Protein AF-A0A8S1HYL7-F1 (afdb_monomer)

Solvent-accessible surface area (backbone atoms only — not comparable to full-atom values): 12128 Å² total; per-residue (Å²): 108,69,68,59,49,50,44,45,68,57,39,37,38,70,37,44,39,36,58,56,59,24,35,37,41,43,47,75,44,59,87,80,43,58,39,70,58,46,50,37,50,43,47,26,51,51,30,43,51,52,42,49,52,42,48,48,42,46,52,54,31,53,70,70,48,56,92,86,40,93,83,53,72,52,75,66,57,51,52,51,53,50,50,51,41,45,54,50,24,48,54,64,31,42,56,56,71,76,41,48,49,88,81,56,58,33,44,55,52,43,34,72,77,33,77,68,57,58,67,66,59,71,72,34,84,41,35,50,29,34,29,75,88,49,41,63,57,48,50,52,48,53,50,53,56,50,52,50,51,50,50,53,39,49,51,32,51,54,49,36,59,63,52,45,61,62,57,47,68,76,79,54,56,73,71,56,36,53,51,54,50,53,52,50,50,52,50,52,50,64,64,41,47,56,56,64,49,68,43,52,51,57,52,52,48,48,52,49,21,59,74,64,49,35,34,40,42,73,92,54,72,85,43,85,85

Organism: NCBI:txid2777116

Nearest PDB structures (foldseek):
  4bv0-assembly2_B  TM=6.478E-01  e=4.672E-01  Rattus norvegicus
  6lfl-assembly1_A  TM=4.034E-01  e=1.350E+00  Homo sapiens

Foldseek 3Di:
DVVLVCCLVAAWPWWAKPPQGKTQTDHPCVVPDQLLVSVLVNQLSVLLVLLVLLLVLVVLLLVLDDPPDPSNDDPVRSVVSSVVSSVLSSVLSVLSSVFWDPPLPSVVVVCVVQVPDDVVLSVDSSMTTGHPVCSVVSLVSLVVSLVVSLVSLVCSLVSSVVSLVVVLVPDDDPVVSVVVVVVSVVVSCVSVCCSVPVRPVVNVVSVVCVVQVWIDGVPDDTDHD

Radius of gyration: 21.16 Å; Cα contacts (8 Å, |Δi|>4): 235; chains: 1; bounding box: 50×35×66 Å

Structure (mmCIF, N/CA/C/O backbone):
data_AF-A0A8S1HYL7-F1
#
_entry.id   AF-A0A8S1HYL7-F1
#
loop_
_atom_site.group_PDB
_atom_site.id
_atom_site.type_symbol
_atom_site.label_atom_id
_atom_site.label_alt_id
_atom_site.label_comp_id
_atom_site.label_asym_id
_atom_site.label_entity_id
_atom_site.label_seq_id
_atom_site.pdbx_PDB_ins_code
_atom_site.Cartn_x
_atom_site.Cartn_y
_atom_site.Cartn_z
_atom_site.occupancy
_atom_site.B_iso_or_equiv
_atom_site.auth_seq_id
_atom_site.auth_comp_id
_atom_site.auth_asym_id
_atom_site.auth_atom_id
_atom_site.pdbx_PDB_model_num
ATOM 1 N N . MET A 1 1 ? -0.535 -11.639 7.274 1.00 63.88 1 MET A N 1
ATOM 2 C CA . MET A 1 1 ? 0.575 -10.661 7.245 1.00 63.88 1 MET A CA 1
ATOM 3 C C . MET A 1 1 ? 1.923 -11.346 7.020 1.00 63.88 1 MET A C 1
ATOM 5 O O . MET A 1 1 ? 2.515 -11.072 5.991 1.00 63.88 1 MET A O 1
ATOM 9 N N . LEU A 1 2 ? 2.353 -12.294 7.868 1.00 69.19 2 LEU A N 1
ATOM 10 C CA . LEU A 1 2 ? 3.625 -13.027 7.694 1.00 69.19 2 LEU A CA 1
ATOM 11 C C . LEU A 1 2 ? 3.762 -13.722 6.323 1.00 69.19 2 LEU A C 1
ATOM 13 O O . LEU A 1 2 ? 4.767 -13.555 5.648 1.00 69.19 2 LEU A O 1
ATOM 17 N N . ILE A 1 3 ? 2.726 -14.440 5.873 1.00 72.94 3 ILE A N 1
ATOM 18 C CA . ILE A 1 3 ? 2.732 -15.120 4.563 1.00 72.94 3 ILE A CA 1
ATOM 19 C C . ILE A 1 3 ? 2.949 -14.118 3.421 1.00 72.94 3 ILE A C 1
ATOM 21 O O . ILE A 1 3 ? 3.766 -14.363 2.545 1.00 72.94 3 ILE A O 1
ATOM 25 N N . LEU A 1 4 ? 2.278 -12.961 3.461 1.00 69.50 4 LEU A N 1
ATOM 26 C CA . LEU A 1 4 ? 2.444 -11.914 2.446 1.00 69.50 4 LEU A CA 1
ATOM 27 C C . LEU A 1 4 ? 3.876 -11.367 2.436 1.00 69.50 4 LEU A C 1
ATOM 29 O O . LEU A 1 4 ? 4.422 -11.150 1.366 1.00 69.50 4 LEU A O 1
ATOM 33 N N . GLN A 1 5 ? 4.497 -11.199 3.607 1.00 67.81 5 GLN A N 1
ATOM 34 C CA . GLN A 1 5 ? 5.889 -10.751 3.718 1.00 67.81 5 GLN A CA 1
ATOM 35 C C . GLN A 1 5 ? 6.882 -11.798 3.205 1.00 67.81 5 GLN A C 1
ATOM 37 O O . GLN A 1 5 ? 7.854 -11.435 2.556 1.00 67.81 5 GLN A O 1
ATOM 42 N N . ILE A 1 6 ? 6.630 -13.088 3.443 1.00 71.56 6 ILE A N 1
ATOM 43 C CA . ILE A 1 6 ? 7.458 -14.178 2.905 1.00 71.56 6 ILE A CA 1
ATOM 44 C C . ILE A 1 6 ? 7.348 -14.226 1.376 1.00 71.56 6 ILE A C 1
ATOM 46 O O . ILE A 1 6 ? 8.360 -14.363 0.693 1.00 71.56 6 ILE A O 1
ATOM 50 N N . VAL A 1 7 ? 6.141 -14.055 0.828 1.00 73.12 7 VAL A N 1
ATOM 51 C CA . VAL A 1 7 ? 5.940 -13.992 -0.626 1.00 73.12 7 VAL A CA 1
ATOM 52 C C . VAL A 1 7 ? 6.642 -12.765 -1.218 1.00 73.12 7 VAL A C 1
ATOM 54 O O . VAL A 1 7 ? 7.367 -12.895 -2.200 1.00 73.12 7 VAL A O 1
ATOM 57 N N . LEU A 1 8 ? 6.500 -11.594 -0.593 1.00 68.06 8 LEU A N 1
ATOM 58 C CA . LEU A 1 8 ? 7.125 -10.355 -1.061 1.00 68.06 8 LEU A CA 1
ATOM 59 C C . LEU A 1 8 ? 8.654 -10.327 -0.876 1.00 68.06 8 LEU A C 1
ATOM 61 O O . LEU A 1 8 ? 9.346 -9.632 -1.598 1.00 68.06 8 LEU A O 1
ATOM 65 N N . GLY A 1 9 ? 9.193 -11.025 0.121 1.00 67.25 9 GLY A N 1
ATOM 66 C CA . GLY A 1 9 ? 10.632 -11.028 0.401 1.00 67.25 9 GLY A CA 1
ATOM 67 C C . GLY A 1 9 ? 11.395 -12.136 -0.322 1.00 67.25 9 GLY A C 1
ATOM 68 O O . GLY A 1 9 ? 12.572 -11.967 -0.613 1.00 67.25 9 GLY A O 1
ATOM 69 N N . GLY A 1 10 ? 10.743 -13.273 -0.592 1.00 68.62 10 GLY A N 1
ATOM 70 C CA . GLY A 1 10 ? 11.397 -14.458 -1.156 1.00 68.62 10 GLY A CA 1
ATOM 71 C C . GLY A 1 10 ? 10.996 -14.804 -2.590 1.00 68.62 10 GLY A C 1
ATOM 72 O O . GLY A 1 10 ? 11.816 -15.331 -3.340 1.00 68.62 10 GLY A O 1
ATOM 73 N N . LEU A 1 11 ? 9.747 -14.542 -2.993 1.00 71.50 11 LEU A N 1
ATOM 74 C CA . LEU A 1 11 ? 9.249 -14.946 -4.316 1.00 71.50 11 LEU A CA 1
ATOM 75 C C . LEU A 1 11 ? 9.333 -13.819 -5.350 1.00 71.50 11 LEU A C 1
ATOM 77 O O . LEU A 1 11 ? 9.558 -14.117 -6.523 1.00 71.50 11 LEU A O 1
ATOM 81 N N . ILE A 1 12 ? 9.148 -12.566 -4.922 1.00 71.62 12 ILE A N 1
ATOM 82 C CA . ILE A 1 12 ? 9.066 -11.384 -5.791 1.00 71.62 12 ILE A CA 1
ATOM 83 C C . ILE A 1 12 ? 9.828 -10.237 -5.136 1.00 71.62 12 ILE A C 1
ATOM 85 O O . ILE A 1 12 ? 9.280 -9.539 -4.295 1.00 71.62 12 ILE A O 1
ATOM 89 N N . GLN A 1 13 ? 11.075 -10.025 -5.533 1.00 74.75 13 GLN A N 1
ATOM 90 C CA . GLN A 1 13 ? 11.934 -8.951 -5.052 1.00 74.75 13 GLN A CA 1
ATOM 91 C C . GLN A 1 13 ? 12.127 -7.909 -6.168 1.00 74.75 13 GLN A C 1
ATOM 93 O O . GLN A 1 13 ? 13.091 -7.993 -6.933 1.00 74.75 13 GLN A O 1
ATOM 98 N N . PRO A 1 14 ? 11.212 -6.930 -6.304 1.00 73.50 14 PRO A N 1
ATOM 99 C CA . PRO A 1 14 ? 11.377 -5.861 -7.273 1.00 73.50 14 PRO A CA 1
ATOM 100 C C . PRO A 1 14 ? 12.453 -4.886 -6.784 1.00 73.50 14 PRO A C 1
ATOM 102 O O . PRO A 1 14 ? 12.368 -4.343 -5.682 1.00 73.50 14 PRO A O 1
ATOM 105 N N . VAL A 1 15 ? 13.455 -4.647 -7.620 1.00 75.12 15 VAL A N 1
ATOM 106 C CA . VAL A 1 15 ? 14.419 -3.560 -7.469 1.00 75.12 15 VAL A CA 1
ATOM 107 C C . VAL A 1 15 ? 13.907 -2.400 -8.307 1.00 75.12 15 VAL A C 1
ATOM 109 O O . VAL A 1 15 ? 13.887 -2.469 -9.532 1.00 75.12 15 VAL A O 1
ATOM 112 N N . LEU A 1 16 ? 13.433 -1.357 -7.631 1.00 75.25 16 LEU A N 1
ATOM 113 C CA . LEU A 1 16 ? 12.925 -0.155 -8.282 1.00 75.25 16 LEU A CA 1
ATOM 114 C C . LEU A 1 16 ? 14.087 0.703 -8.776 1.00 75.25 16 LEU A C 1
ATOM 116 O O . LEU A 1 16 ? 15.023 0.976 -8.016 1.00 75.25 16 LEU A O 1
ATOM 120 N N . TYR A 1 17 ? 13.966 1.178 -10.010 1.00 73.50 17 TYR A N 1
ATOM 121 C CA . TYR A 1 17 ? 14.695 2.341 -10.484 1.00 73.50 17 TYR A CA 1
ATOM 122 C C . TYR A 1 17 ? 13.864 3.569 -10.115 1.00 73.50 17 TYR A C 1
ATOM 124 O O . TYR A 1 17 ? 12.651 3.604 -10.292 1.00 73.50 17 TYR A O 1
ATOM 132 N N . ILE A 1 18 ? 14.487 4.559 -9.491 1.00 70.00 18 ILE A N 1
ATOM 133 C CA . ILE A 1 18 ? 13.841 5.830 -9.156 1.00 70.00 18 ILE A CA 1
ATOM 134 C C . ILE A 1 18 ? 14.740 6.922 -9.727 1.00 70.00 18 ILE A C 1
ATOM 136 O O . ILE A 1 18 ? 15.939 6.826 -9.486 1.00 70.00 18 ILE A O 1
ATOM 140 N N . PRO A 1 19 ? 14.226 7.942 -10.446 1.00 62.75 19 PRO A N 1
ATOM 141 C CA . PRO A 1 19 ? 12.817 8.198 -10.764 1.00 62.75 19 PRO A CA 1
ATOM 142 C C . PRO A 1 19 ? 12.331 7.531 -12.062 1.00 62.75 19 PRO A C 1
ATOM 144 O O . PRO A 1 19 ? 11.127 7.545 -12.308 1.00 62.75 19 PRO A O 1
ATOM 147 N N . ALA A 1 20 ? 13.234 6.953 -12.868 1.00 58.12 20 ALA A N 1
ATOM 148 C CA . ALA A 1 20 ? 12.873 6.169 -14.049 1.00 58.12 20 ALA A CA 1
ATOM 149 C C . ALA A 1 20 ? 11.940 5.048 -13.601 1.00 58.12 20 ALA A C 1
ATOM 151 O O . ALA A 1 20 ? 12.403 4.160 -12.902 1.00 58.12 20 ALA A O 1
ATOM 152 N N . SER A 1 21 ? 10.649 5.095 -13.938 1.00 67.12 21 SER A N 1
ATOM 153 C CA . SER A 1 21 ? 9.653 4.131 -13.447 1.00 67.12 21 SER A CA 1
ATOM 154 C C . SER A 1 21 ? 9.777 2.763 -14.097 1.00 67.12 21 SER A C 1
ATOM 156 O O . SER A 1 21 ? 8.866 2.258 -14.741 1.00 67.12 21 SER A O 1
ATOM 158 N N . GLY A 1 22 ? 10.940 2.164 -13.925 1.00 74.31 22 GLY A N 1
ATOM 159 C CA . GLY A 1 22 ? 11.214 0.789 -14.230 1.00 74.31 22 GLY A CA 1
ATOM 160 C C . GL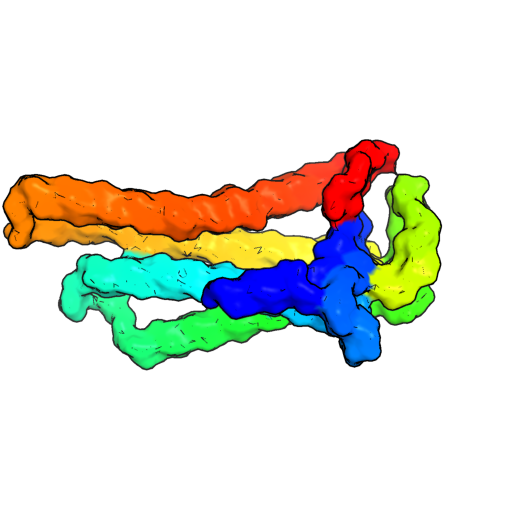Y A 1 22 ? 11.538 0.011 -12.975 1.00 74.31 22 GLY A C 1
ATOM 161 O O . GLY A 1 22 ? 11.839 0.559 -11.910 1.00 74.31 22 GLY A O 1
ATOM 162 N N . ALA A 1 23 ? 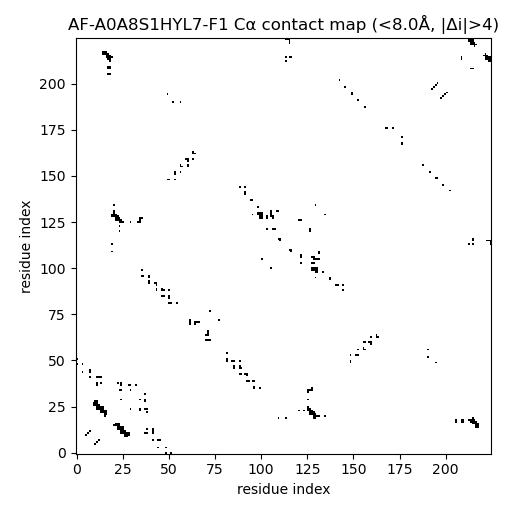11.495 -1.301 -13.110 1.00 77.94 23 ALA A N 1
ATOM 163 C CA . ALA A 1 23 ? 11.989 -2.185 -12.078 1.00 77.94 23 ALA A CA 1
ATOM 164 C C . ALA A 1 23 ? 12.604 -3.427 -12.698 1.00 77.94 23 ALA A C 1
ATOM 166 O O . ALA A 1 23 ? 12.070 -3.978 -13.661 1.00 77.94 23 ALA A O 1
ATOM 167 N N . THR A 1 24 ? 13.684 -3.897 -12.087 1.00 80.44 24 THR A N 1
ATOM 168 C CA . THR A 1 24 ? 14.171 -5.256 -12.305 1.00 80.44 24 THR A CA 1
ATOM 169 C C . THR A 1 24 ? 13.499 -6.147 -11.291 1.00 80.44 24 THR A C 1
ATOM 171 O O . THR A 1 24 ? 13.568 -5.889 -10.088 1.00 80.44 24 THR A O 1
ATOM 174 N N . VAL A 1 25 ? 12.835 -7.201 -11.747 1.00 79.50 25 VAL A N 1
ATOM 175 C CA . VAL A 1 25 ? 12.212 -8.139 -10.817 1.00 79.50 25 VAL A CA 1
ATOM 176 C C . VAL A 1 25 ? 13.104 -9.347 -10.616 1.00 79.50 25 VAL A C 1
ATOM 178 O O . VAL A 1 25 ? 13.297 -10.149 -11.523 1.00 79.50 25 VAL A O 1
ATOM 181 N N . ASN A 1 26 ? 13.599 -9.493 -9.390 1.00 75.69 26 ASN A N 1
ATOM 182 C CA . ASN A 1 26 ? 14.380 -10.638 -8.952 1.00 75.69 26 ASN A CA 1
ATOM 183 C C . ASN A 1 26 ? 13.497 -11.600 -8.149 1.00 75.69 26 ASN A C 1
ATOM 185 O O . ASN A 1 26 ? 12.519 -11.194 -7.529 1.00 75.69 26 ASN A O 1
ATOM 189 N N . GLY A 1 27 ? 13.825 -12.891 -8.140 1.00 75.12 27 GLY A N 1
ATOM 190 C CA . GLY A 1 27 ? 13.118 -13.881 -7.323 1.00 75.12 27 GLY A CA 1
ATOM 191 C C . GLY A 1 27 ? 12.899 -15.214 -8.027 1.00 75.12 27 GLY A C 1
ATOM 192 O O . GLY A 1 27 ? 13.227 -15.397 -9.199 1.00 75.12 27 GLY A O 1
ATOM 193 N N . LEU A 1 28 ? 12.321 -16.173 -7.301 1.00 77.31 28 LEU A N 1
ATOM 194 C CA . LEU A 1 28 ? 12.083 -17.526 -7.822 1.00 77.31 28 LEU A CA 1
ATOM 195 C C . LEU A 1 28 ? 11.044 -17.558 -8.957 1.00 77.31 28 LEU A C 1
ATOM 197 O O . LEU A 1 28 ? 11.057 -18.483 -9.770 1.00 77.31 28 LEU A O 1
ATOM 201 N N . LEU A 1 29 ? 10.166 -16.551 -9.042 1.00 78.44 29 LEU A N 1
ATOM 202 C CA . LEU A 1 29 ? 9.108 -16.478 -10.055 1.00 78.44 29 LEU A CA 1
ATOM 203 C C . LEU A 1 29 ? 9.566 -15.923 -11.412 1.00 78.44 29 LEU A C 1
ATOM 205 O O . LEU A 1 29 ? 8.790 -15.981 -12.368 1.00 78.44 29 LEU A O 1
ATOM 209 N N . ILE A 1 30 ? 10.829 -15.499 -11.539 1.00 77.38 30 ILE A N 1
ATOM 210 C CA . ILE A 1 30 ? 11.410 -14.965 -12.784 1.00 77.38 30 ILE A CA 1
ATOM 211 C C . ILE A 1 30 ? 11.320 -15.920 -13.975 1.00 77.38 30 ILE A C 1
ATOM 213 O O . ILE A 1 30 ? 11.208 -15.491 -15.117 1.00 77.38 30 ILE A O 1
ATOM 217 N N . LYS A 1 31 ? 11.306 -17.229 -13.707 1.00 77.38 31 LYS A N 1
ATOM 218 C CA . LYS A 1 31 ? 11.216 -18.268 -14.741 1.00 77.38 31 LYS A CA 1
ATOM 219 C C . LYS A 1 31 ? 9.786 -18.552 -15.209 1.00 77.38 31 LYS A C 1
ATOM 221 O O . LYS A 1 31 ? 9.612 -19.275 -16.182 1.00 77.38 31 LYS A O 1
ATOM 226 N N . ILE A 1 32 ? 8.775 -18.051 -14.495 1.00 82.44 32 ILE A N 1
ATOM 227 C CA . ILE A 1 32 ? 7.367 -18.445 -14.673 1.00 82.44 32 ILE A CA 1
ATOM 228 C C . ILE A 1 32 ? 6.506 -17.257 -15.113 1.00 82.44 32 ILE A C 1
ATOM 230 O O . ILE A 1 32 ? 5.584 -17.419 -15.909 1.00 82.44 32 ILE A O 1
ATOM 234 N N . LEU A 1 33 ? 6.789 -16.061 -14.596 1.00 82.31 33 LEU A N 1
ATOM 235 C CA . LEU A 1 33 ? 6.006 -14.855 -14.849 1.00 82.31 33 LEU A CA 1
ATOM 236 C C . LEU A 1 33 ? 6.868 -13.781 -15.507 1.00 82.31 33 LEU A C 1
ATOM 238 O O . LEU A 1 33 ? 8.023 -13.594 -15.131 1.00 82.31 33 LEU A O 1
ATOM 242 N N . SER A 1 34 ? 6.279 -13.015 -16.430 1.00 82.81 34 SER A N 1
ATOM 243 C CA . SER A 1 34 ? 6.944 -11.827 -16.971 1.00 82.81 34 SER A CA 1
ATOM 244 C C . SER A 1 34 ? 7.236 -10.814 -15.852 1.00 82.81 34 SER A C 1
ATOM 246 O O . SER A 1 34 ? 6.462 -10.738 -14.888 1.00 82.81 34 SER A O 1
ATOM 248 N N . PRO A 1 35 ? 8.307 -10.009 -15.965 1.00 79.12 35 PRO A N 1
ATOM 249 C CA . PRO A 1 35 ? 8.650 -9.000 -14.961 1.00 79.12 35 PRO A CA 1
ATOM 250 C C . PRO A 1 35 ? 7.500 -8.039 -14.663 1.00 79.12 35 PRO A C 1
ATOM 252 O O . PRO A 1 35 ? 7.185 -7.791 -13.502 1.00 79.12 35 PRO A O 1
ATOM 255 N N . SER A 1 36 ? 6.777 -7.613 -15.703 1.00 77.44 36 SER A N 1
ATOM 256 C CA . SER A 1 36 ? 5.571 -6.791 -15.585 1.00 77.44 36 SER A CA 1
ATOM 257 C C . SER A 1 36 ? 4.523 -7.413 -14.657 1.00 77.44 36 SER A C 1
ATOM 259 O O . SER A 1 36 ? 4.030 -6.755 -13.741 1.00 77.44 36 SER A O 1
ATOM 261 N N . LYS A 1 37 ? 4.213 -8.702 -14.831 1.00 82.31 37 LYS A N 1
ATOM 262 C CA . LYS A 1 37 ? 3.218 -9.416 -14.017 1.00 82.31 37 LYS A CA 1
ATOM 263 C C . LYS A 1 37 ? 3.690 -9.617 -12.584 1.00 82.31 37 LYS A C 1
ATOM 265 O O . LYS A 1 37 ? 2.886 -9.532 -11.657 1.00 82.31 37 LYS A O 1
ATOM 270 N N . GLN A 1 38 ? 4.978 -9.882 -12.386 1.00 81.06 38 GLN A N 1
ATOM 271 C CA . GLN A 1 38 ? 5.531 -10.004 -11.040 1.00 81.06 38 GLN A CA 1
ATOM 272 C C . GLN A 1 38 ? 5.519 -8.667 -10.307 1.00 81.06 38 GLN A C 1
ATOM 274 O O . GLN A 1 38 ? 5.174 -8.624 -9.131 1.00 81.06 38 GLN A O 1
ATOM 279 N N . TYR A 1 39 ? 5.819 -7.574 -11.001 1.00 78.69 39 TYR A N 1
ATOM 280 C CA . TYR A 1 39 ? 5.724 -6.240 -10.435 1.00 78.69 39 TYR A CA 1
ATOM 281 C C . TYR A 1 39 ? 4.289 -5.884 -10.037 1.00 78.69 39 TYR A C 1
ATOM 283 O O . TYR A 1 39 ? 4.060 -5.427 -8.917 1.00 78.69 39 TYR A O 1
ATOM 291 N N . TYR A 1 40 ? 3.307 -6.183 -10.896 1.00 81.31 40 TYR A N 1
ATOM 292 C CA . TYR A 1 40 ? 1.888 -6.057 -10.548 1.00 81.31 40 TYR A CA 1
ATOM 293 C C . TYR A 1 40 ? 1.534 -6.856 -9.297 1.00 81.31 40 TYR A C 1
ATOM 295 O O . TYR A 1 40 ? 0.922 -6.323 -8.373 1.00 81.31 40 TYR A O 1
ATOM 303 N N . LEU A 1 41 ? 1.956 -8.121 -9.242 1.00 82.31 41 LEU A N 1
ATOM 304 C CA . LEU A 1 41 ? 1.714 -8.983 -8.093 1.00 82.31 41 LEU A CA 1
ATOM 305 C C . LEU A 1 41 ? 2.384 -8.428 -6.825 1.00 82.31 41 LEU A C 1
ATOM 307 O O . LEU A 1 41 ? 1.766 -8.438 -5.765 1.00 82.31 41 LEU A O 1
ATOM 311 N N . GLY A 1 42 ? 3.594 -7.876 -6.927 1.00 79.50 42 GLY A N 1
ATOM 312 C CA . GLY A 1 42 ? 4.281 -7.195 -5.829 1.00 79.50 42 GLY A CA 1
ATOM 313 C C . GLY A 1 42 ? 3.488 -6.000 -5.294 1.00 79.50 42 GLY A C 1
ATOM 314 O O . GLY A 1 42 ? 3.211 -5.933 -4.096 1.00 79.50 42 GLY A O 1
ATOM 315 N N . PHE A 1 43 ? 3.046 -5.092 -6.167 1.00 78.12 43 PHE A N 1
ATOM 316 C CA . PHE A 1 43 ? 2.233 -3.937 -5.764 1.00 78.12 43 PHE A CA 1
ATOM 317 C C . PHE A 1 43 ? 0.867 -4.338 -5.204 1.00 78.12 43 PHE A C 1
ATOM 319 O O . PHE A 1 43 ? 0.431 -3.775 -4.197 1.00 78.12 43 PHE A O 1
ATOM 326 N N . PHE A 1 44 ? 0.226 -5.354 -5.783 1.00 83.00 44 PHE A N 1
ATOM 327 C CA . PHE A 1 44 ? -1.007 -5.923 -5.249 1.00 83.00 44 PHE A CA 1
ATOM 328 C C . PHE A 1 44 ? -0.804 -6.453 -3.825 1.00 83.00 44 PHE A C 1
ATOM 330 O O . PHE A 1 44 ? -1.575 -6.125 -2.924 1.00 83.00 44 PHE A O 1
ATOM 337 N N . LEU A 1 45 ? 0.265 -7.220 -3.590 1.00 83.25 45 LEU A N 1
ATOM 338 C CA . LEU A 1 45 ? 0.594 -7.761 -2.272 1.00 83.25 45 LEU A CA 1
ATOM 339 C C . LEU A 1 45 ? 0.906 -6.652 -1.257 1.00 83.25 45 LEU A C 1
ATOM 341 O O . LEU A 1 45 ? 0.434 -6.734 -0.120 1.00 83.25 45 LEU A O 1
ATOM 345 N N . ILE A 1 46 ? 1.633 -5.601 -1.654 1.00 78.88 46 ILE A N 1
ATOM 346 C CA . ILE A 1 46 ? 1.847 -4.401 -0.824 1.00 78.88 46 ILE A CA 1
ATOM 347 C C . ILE A 1 46 ? 0.497 -3.775 -0.461 1.00 78.88 46 ILE A C 1
ATOM 349 O O . ILE A 1 46 ? 0.225 -3.528 0.715 1.00 78.88 46 ILE A O 1
ATOM 353 N N . GLY A 1 47 ? -0.385 -3.590 -1.444 1.00 79.81 47 GLY A N 1
ATOM 354 C CA . GLY A 1 47 ? -1.736 -3.084 -1.230 1.00 79.81 47 GLY A CA 1
ATOM 355 C C . GLY A 1 47 ? -2.549 -3.955 -0.264 1.00 79.81 47 GLY A C 1
ATOM 356 O O . GLY A 1 47 ? -3.188 -3.432 0.649 1.00 79.81 47 GLY A O 1
ATOM 357 N N . CYS A 1 48 ? -2.464 -5.284 -0.374 1.00 84.00 48 CYS A N 1
ATOM 358 C CA . CYS A 1 48 ? -3.085 -6.214 0.572 1.00 84.00 48 CYS A CA 1
ATOM 359 C C . CYS A 1 48 ? -2.518 -6.084 1.991 1.00 84.00 48 CYS A C 1
ATOM 361 O O . CYS A 1 48 ? -3.279 -6.177 2.958 1.00 84.00 48 CYS A O 1
ATOM 363 N N . VAL A 1 49 ? -1.205 -5.874 2.142 1.00 82.81 49 VAL A N 1
ATOM 364 C CA . VAL A 1 49 ? -0.578 -5.629 3.450 1.00 82.81 49 VAL A CA 1
ATOM 365 C C . VAL A 1 49 ? -1.121 -4.338 4.054 1.00 82.81 49 VAL A C 1
ATOM 367 O O . VAL A 1 49 ? -1.562 -4.354 5.202 1.00 82.81 49 VAL A O 1
ATOM 370 N N . VAL A 1 50 ? -1.172 -3.249 3.286 1.00 80.19 50 VAL A N 1
ATOM 371 C CA . VAL A 1 50 ? -1.709 -1.962 3.753 1.00 80.19 50 VAL A CA 1
ATOM 372 C C . VAL A 1 50 ? -3.186 -2.090 4.137 1.00 80.19 50 VAL A C 1
ATOM 374 O O . VAL A 1 50 ? -3.559 -1.733 5.256 1.00 80.19 50 VAL A O 1
ATOM 377 N N . ALA A 1 51 ? -4.017 -2.681 3.274 1.00 85.38 51 ALA A N 1
ATOM 378 C CA . ALA A 1 51 ? -5.436 -2.917 3.545 1.00 85.38 51 ALA A CA 1
ATOM 379 C C . ALA A 1 51 ? -5.656 -3.775 4.803 1.00 85.38 51 ALA A C 1
ATOM 381 O O . ALA A 1 51 ? -6.554 -3.496 5.601 1.00 85.38 51 ALA A O 1
ATOM 382 N N . SER A 1 52 ? -4.814 -4.793 5.012 1.00 86.00 52 SER A N 1
ATOM 383 C CA . SER A 1 52 ? -4.848 -5.639 6.212 1.00 86.00 52 SER A CA 1
ATOM 384 C C . SER A 1 52 ? -4.476 -4.862 7.474 1.00 86.00 52 SER A C 1
ATOM 386 O O . SER A 1 52 ? -5.117 -5.042 8.508 1.00 86.00 52 SER A O 1
ATOM 388 N N . THR A 1 53 ? -3.484 -3.974 7.398 1.00 83.56 53 THR A N 1
ATOM 389 C CA . THR A 1 53 ? -3.087 -3.114 8.521 1.00 83.56 53 THR A CA 1
ATOM 390 C C . THR A 1 53 ? -4.207 -2.139 8.888 1.00 83.56 53 THR A C 1
ATOM 392 O O . THR A 1 53 ? -4.565 -2.028 10.057 1.00 83.56 53 THR A O 1
ATOM 395 N N . VAL A 1 54 ? -4.850 -1.497 7.906 1.00 86.31 54 VAL A N 1
ATOM 396 C CA . VAL A 1 54 ? -6.017 -0.629 8.160 1.00 86.31 54 VAL A CA 1
ATOM 397 C C . VAL A 1 54 ? -7.185 -1.426 8.756 1.00 86.31 54 VAL A C 1
ATOM 399 O O . VAL A 1 54 ? -7.860 -0.955 9.670 1.00 86.31 54 VAL A O 1
ATOM 402 N N . ALA A 1 55 ? -7.414 -2.659 8.296 1.00 88.38 55 ALA A N 1
ATOM 403 C CA . ALA A 1 55 ? -8.424 -3.542 8.879 1.00 88.38 55 ALA A CA 1
ATOM 404 C C . ALA A 1 55 ? -8.107 -3.939 10.333 1.00 88.38 55 ALA A C 1
ATOM 406 O O . ALA A 1 55 ? -9.027 -4.132 11.129 1.00 88.38 55 ALA A O 1
ATOM 407 N N . LEU A 1 56 ? -6.826 -4.029 10.703 1.00 87.00 56 LEU A N 1
ATOM 408 C CA . LEU A 1 56 ? -6.411 -4.259 12.085 1.00 87.00 56 LEU A CA 1
ATOM 409 C C . LEU A 1 56 ? -6.773 -3.057 12.969 1.00 87.00 56 LEU A C 1
ATOM 411 O O . LEU A 1 56 ? -7.442 -3.244 13.987 1.00 87.00 56 LEU A O 1
ATOM 415 N N . PHE A 1 57 ? -6.452 -1.835 12.531 1.00 86.31 57 PHE A N 1
ATOM 416 C CA . PHE A 1 57 ? -6.869 -0.608 13.218 1.00 86.31 57 PHE A CA 1
ATOM 417 C C . PHE A 1 57 ? -8.390 -0.519 13.372 1.00 86.31 57 PHE A C 1
ATOM 419 O O . PHE A 1 57 ? -8.901 -0.207 14.448 1.00 86.31 57 PHE A O 1
ATOM 426 N N . GLU A 1 58 ? -9.125 -0.844 12.308 1.00 90.25 58 GLU A N 1
ATOM 427 C CA . GLU A 1 58 ? -10.585 -0.895 12.311 1.00 90.25 58 GLU A CA 1
ATOM 428 C C . GLU A 1 58 ? -11.105 -1.907 13.339 1.00 90.25 58 GLU A C 1
ATOM 430 O O . GLU A 1 58 ? -11.965 -1.570 14.152 1.00 90.25 58 GLU A O 1
ATOM 435 N N . TYR A 1 59 ? -10.548 -3.120 13.377 1.00 88.38 59 TYR A N 1
ATOM 436 C CA . TYR A 1 59 ? -10.921 -4.140 14.356 1.00 88.38 59 TYR A CA 1
ATOM 437 C C . TYR A 1 59 ? -10.697 -3.673 15.798 1.00 88.38 59 TYR A C 1
ATOM 439 O O . TYR A 1 59 ? -11.570 -3.861 16.651 1.00 88.38 59 TYR A O 1
ATOM 447 N N . ARG A 1 60 ? -9.555 -3.035 16.075 1.00 84.19 60 ARG A N 1
ATOM 448 C CA . ARG A 1 60 ? -9.236 -2.487 17.401 1.00 84.19 60 ARG A CA 1
ATOM 449 C C . ARG A 1 60 ? -10.178 -1.353 17.785 1.00 84.19 60 ARG A C 1
ATOM 451 O O . ARG A 1 60 ? -10.717 -1.364 18.891 1.00 84.19 60 ARG A O 1
ATOM 458 N N . PHE A 1 61 ? -10.444 -0.430 16.864 1.00 86.56 61 PHE A N 1
ATOM 459 C CA . PHE A 1 61 ? -11.401 0.650 17.081 1.00 86.56 61 PHE A CA 1
ATOM 460 C C . PHE A 1 61 ? -12.794 0.096 17.400 1.00 86.56 61 PHE A C 1
ATOM 462 O O . PHE A 1 61 ? -13.410 0.477 18.396 1.00 86.56 61 PHE A O 1
ATOM 469 N N . GLN A 1 62 ? -13.261 -0.879 16.616 1.00 88.88 62 GLN A N 1
ATOM 470 C CA . GLN A 1 62 ? -14.534 -1.549 16.856 1.00 88.88 62 GLN A CA 1
ATOM 471 C C . GLN A 1 62 ? -14.565 -2.268 18.208 1.00 88.88 62 GLN A C 1
ATOM 473 O O . GLN A 1 62 ? -15.618 -2.278 18.837 1.00 88.88 62 GLN A O 1
ATOM 478 N N . ALA A 1 63 ? -13.460 -2.836 18.697 1.00 84.44 63 ALA A N 1
ATOM 479 C CA . ALA A 1 63 ? -13.412 -3.485 20.011 1.00 84.44 63 ALA A CA 1
ATOM 480 C C . ALA A 1 63 ? -13.633 -2.506 21.181 1.00 84.44 63 ALA A C 1
ATOM 482 O O . ALA A 1 63 ? -14.241 -2.888 22.177 1.00 84.44 63 ALA A O 1
ATOM 483 N N . ILE A 1 64 ? -13.201 -1.249 21.039 1.00 82.31 64 ILE A N 1
ATOM 484 C CA . ILE A 1 64 ? -13.336 -0.202 22.069 1.00 82.31 64 ILE A CA 1
ATOM 485 C C . ILE A 1 64 ? -14.746 0.416 22.070 1.00 82.31 64 ILE A C 1
ATOM 487 O O . ILE A 1 64 ? -15.199 0.954 23.079 1.00 82.31 64 ILE A O 1
ATOM 491 N N . LEU A 1 65 ? -15.470 0.355 20.947 1.00 83.19 65 LEU A N 1
ATOM 492 C CA . LEU A 1 65 ? -16.792 0.971 20.843 1.00 83.19 65 LEU A CA 1
ATOM 493 C C . LEU A 1 65 ? -17.864 0.232 21.671 1.00 83.19 65 LEU A C 1
ATOM 495 O O . LEU A 1 65 ? -17.997 -0.996 21.545 1.00 83.19 65 LEU A O 1
ATOM 499 N N . PRO A 1 66 ? -18.717 0.966 22.417 1.00 81.06 66 PRO A N 1
ATOM 500 C CA . PRO A 1 66 ? -19.852 0.373 23.116 1.00 81.06 66 PRO A CA 1
ATOM 501 C C . PRO A 1 66 ? -20.848 -0.239 22.123 1.00 81.06 66 PRO A C 1
ATOM 503 O O . PRO A 1 66 ? -20.962 0.210 20.980 1.00 81.06 66 PRO A O 1
ATOM 506 N N . LYS A 1 67 ? -21.588 -1.268 22.562 1.00 80.88 67 LYS A N 1
ATOM 507 C CA . LYS A 1 67 ? -22.509 -2.041 21.702 1.00 80.88 67 LYS A CA 1
ATOM 508 C C . LYS A 1 67 ? -23.566 -1.173 21.004 1.00 80.88 67 LYS A C 1
ATOM 510 O O . LYS A 1 67 ? -23.908 -1.466 19.867 1.00 80.88 67 LYS A O 1
ATOM 515 N N . ASN A 1 68 ? -24.000 -0.088 21.645 1.00 82.12 68 ASN A N 1
ATOM 516 C CA . ASN A 1 68 ? -25.029 0.824 21.131 1.00 82.12 68 ASN A CA 1
ATOM 517 C C . ASN A 1 68 ? -24.450 2.035 20.373 1.00 82.12 68 ASN A C 1
ATOM 519 O O . ASN A 1 68 ? -25.161 3.000 20.108 1.00 82.12 68 ASN A O 1
ATOM 523 N N . SER A 1 69 ? -23.148 2.046 20.067 1.00 84.56 69 SER A N 1
ATOM 524 C CA . SER A 1 69 ? -22.552 3.154 19.319 1.00 84.56 69 SER A CA 1
ATOM 525 C C . SER A 1 69 ? -23.028 3.156 17.867 1.00 84.56 69 SER A C 1
ATOM 527 O O . SER A 1 69 ? -22.926 2.138 17.192 1.00 84.56 69 SER A O 1
ATOM 529 N N . ALA A 1 70 ? -23.415 4.323 17.344 1.00 85.69 70 ALA A N 1
ATOM 530 C CA . ALA A 1 70 ? -23.701 4.507 15.916 1.00 85.69 70 ALA A CA 1
ATOM 531 C C . ALA A 1 70 ? -22.502 4.180 14.999 1.00 85.69 70 ALA A C 1
ATOM 533 O O . ALA A 1 70 ? -22.676 3.911 13.818 1.00 85.69 70 ALA A O 1
ATOM 534 N N . LEU A 1 71 ? -21.278 4.182 15.543 1.00 86.44 71 LEU A N 1
ATOM 535 C CA . LEU A 1 71 ? -20.052 3.838 14.816 1.00 86.44 71 LEU A CA 1
ATOM 536 C C . LEU A 1 71 ? -19.747 2.330 14.837 1.00 86.44 71 LEU A C 1
ATOM 538 O O . LEU A 1 71 ? -18.756 1.895 14.243 1.00 86.44 71 LEU A O 1
ATOM 542 N N . LYS A 1 72 ? -20.551 1.531 15.556 1.00 89.12 72 LYS A N 1
ATOM 543 C CA . LYS A 1 72 ? -20.363 0.086 15.658 1.00 89.12 72 LYS A CA 1
ATOM 544 C C . LYS A 1 72 ? -20.789 -0.564 14.346 1.00 89.12 72 LYS A C 1
ATOM 546 O O . LYS A 1 72 ? -21.947 -0.489 13.949 1.00 89.12 72 LYS A O 1
ATOM 551 N N . LEU A 1 73 ? -19.854 -1.226 13.679 1.00 90.62 73 LEU A N 1
ATOM 552 C CA . LEU A 1 73 ? -20.112 -1.877 12.400 1.00 90.62 73 LEU A CA 1
ATOM 553 C C . LEU A 1 73 ? -20.481 -3.348 12.600 1.00 90.62 73 LEU A C 1
ATOM 555 O O . LEU A 1 73 ? -19.865 -4.068 13.391 1.00 90.62 73 LEU A O 1
ATOM 559 N N . SER A 1 74 ? -21.469 -3.820 11.835 1.00 92.00 74 SER A N 1
ATOM 560 C CA . SER A 1 74 ? -21.823 -5.241 11.805 1.00 92.00 74 SER A CA 1
ATOM 561 C C . SER A 1 74 ? -20.696 -6.070 11.178 1.00 92.00 74 SER A C 1
ATOM 563 O O . SER A 1 74 ? -19.980 -5.593 10.297 1.00 92.00 74 SER A O 1
ATOM 565 N N . LYS A 1 75 ? -20.566 -7.351 11.553 1.00 90.56 75 LYS A N 1
ATOM 566 C CA . LYS A 1 75 ? -19.559 -8.253 10.956 1.00 90.56 75 LYS A CA 1
ATOM 567 C C . LYS A 1 75 ? -19.650 -8.294 9.422 1.00 90.56 75 LYS A C 1
ATOM 569 O O . LYS A 1 75 ? -18.618 -8.308 8.762 1.00 90.56 75 LYS A O 1
ATOM 574 N N . ARG A 1 76 ? -20.866 -8.270 8.861 1.00 92.75 76 ARG A N 1
ATOM 575 C CA . ARG A 1 76 ? -21.089 -8.262 7.404 1.00 92.75 76 ARG A CA 1
ATOM 576 C C . ARG A 1 76 ? -20.558 -6.982 6.762 1.00 92.75 76 ARG A C 1
ATOM 578 O O . ARG A 1 76 ? -19.798 -7.063 5.807 1.00 92.75 76 ARG A O 1
ATOM 585 N N . THR A 1 77 ? -20.883 -5.821 7.329 1.00 92.69 77 THR A N 1
ATOM 586 C CA . THR A 1 77 ? -20.392 -4.518 6.847 1.00 92.69 77 THR A CA 1
ATOM 587 C C . THR A 1 77 ? -18.866 -4.462 6.850 1.00 92.69 77 THR A C 1
ATOM 589 O O . THR A 1 77 ? -18.262 -3.998 5.891 1.00 92.69 77 THR A O 1
ATOM 592 N N . ARG A 1 78 ? -18.232 -5.002 7.895 1.00 92.31 78 ARG A N 1
ATOM 593 C CA . ARG A 1 78 ? -16.768 -5.041 8.018 1.00 92.31 78 ARG A CA 1
ATOM 594 C C . ARG A 1 78 ? -16.112 -5.906 6.943 1.00 92.31 78 ARG A C 1
ATOM 596 O O . ARG A 1 78 ? -15.104 -5.504 6.373 1.00 92.31 78 ARG A O 1
ATOM 603 N N . ILE A 1 79 ? -16.707 -7.059 6.629 1.00 92.00 79 ILE A N 1
ATOM 604 C CA . ILE A 1 79 ? -16.252 -7.920 5.526 1.00 92.00 79 ILE A CA 1
ATOM 605 C C . ILE A 1 79 ? -16.386 -7.185 4.188 1.00 92.00 79 ILE A C 1
ATOM 607 O O . ILE A 1 79 ? -15.442 -7.193 3.408 1.00 92.00 79 ILE A O 1
ATOM 611 N N . ILE A 1 80 ? -17.511 -6.505 3.945 1.00 94.38 80 ILE A N 1
ATOM 612 C CA . ILE A 1 80 ? -17.724 -5.732 2.710 1.00 94.38 80 ILE A CA 1
ATOM 613 C C . ILE A 1 80 ? -16.663 -4.634 2.569 1.00 94.38 80 ILE A C 1
ATOM 615 O O . ILE A 1 80 ? -16.030 -4.536 1.524 1.00 94.38 80 ILE A O 1
ATOM 619 N N . ILE A 1 81 ? -16.410 -3.856 3.627 1.00 91.88 81 ILE A N 1
ATOM 620 C CA . ILE A 1 81 ? -15.371 -2.813 3.623 1.00 91.88 81 ILE A CA 1
ATOM 621 C C . ILE A 1 81 ? -13.992 -3.420 3.339 1.00 91.88 81 ILE A C 1
ATOM 623 O O . ILE A 1 81 ? -13.219 -2.859 2.567 1.00 91.88 81 ILE A O 1
ATOM 627 N N . PHE A 1 82 ? -13.675 -4.571 3.933 1.00 90.62 82 PHE A N 1
ATOM 628 C CA . PHE A 1 82 ? -12.406 -5.251 3.683 1.00 90.62 82 PHE A CA 1
ATOM 629 C C . PHE A 1 82 ? -12.260 -5.706 2.225 1.00 90.62 82 PHE A C 1
ATOM 631 O O . PHE A 1 82 ? -11.209 -5.490 1.626 1.00 90.62 82 PHE A O 1
ATOM 638 N N . VAL A 1 83 ? -13.318 -6.271 1.636 1.00 91.38 83 VAL A N 1
ATOM 639 C CA . VAL A 1 83 ? -13.335 -6.649 0.215 1.00 91.38 83 VAL A CA 1
ATOM 640 C C . VAL A 1 83 ? -13.129 -5.421 -0.667 1.00 91.38 83 VAL A C 1
ATOM 642 O O . VAL A 1 83 ? -12.248 -5.444 -1.518 1.00 91.38 83 VAL A O 1
ATOM 645 N N . VAL A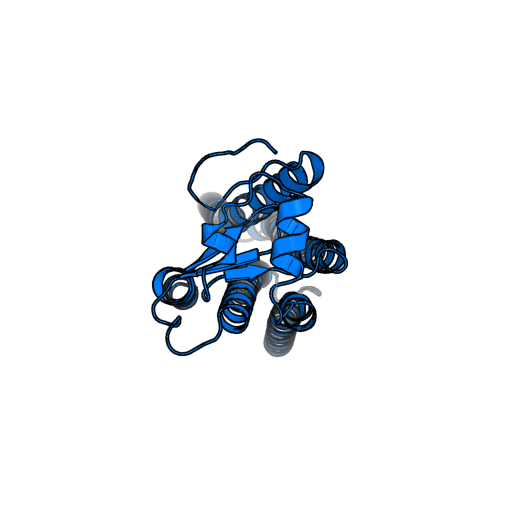 1 84 ? -13.850 -4.323 -0.408 1.00 90.94 84 VAL A N 1
ATOM 646 C CA . VAL A 1 84 ? -13.679 -3.058 -1.145 1.00 90.94 84 VAL A CA 1
ATOM 647 C C . VAL A 1 84 ? -12.236 -2.560 -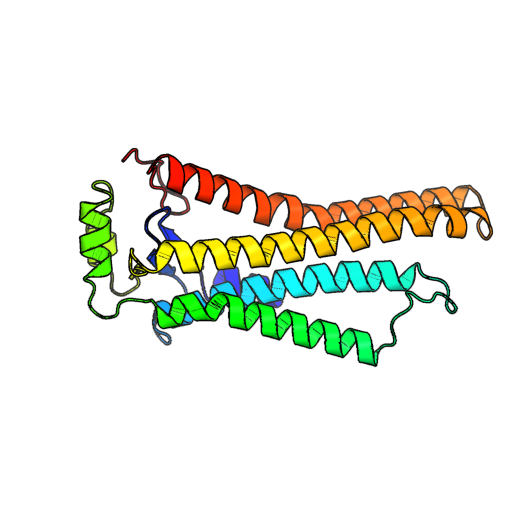1.058 1.00 90.94 84 VAL A C 1
ATOM 649 O O . VAL A 1 84 ? -11.663 -2.191 -2.078 1.00 90.94 84 VAL A O 1
ATOM 652 N N . ARG A 1 85 ? -11.608 -2.606 0.124 1.00 88.25 85 ARG A N 1
ATOM 653 C CA . ARG A 1 85 ? -10.198 -2.214 0.295 1.00 88.25 85 ARG A CA 1
ATOM 654 C C . ARG A 1 85 ? -9.248 -3.067 -0.541 1.00 88.25 85 ARG A C 1
ATOM 656 O O . ARG A 1 85 ? -8.343 -2.519 -1.161 1.00 88.25 85 ARG A O 1
ATOM 663 N N . ILE A 1 86 ? -9.451 -4.385 -0.584 1.00 86.69 86 ILE A N 1
ATOM 664 C CA . ILE A 1 86 ? -8.643 -5.273 -1.432 1.00 86.69 86 ILE A CA 1
ATOM 665 C C . ILE A 1 86 ? -8.876 -4.976 -2.918 1.00 86.69 86 ILE A C 1
ATOM 667 O O . ILE A 1 86 ? -7.912 -4.924 -3.674 1.00 86.69 86 ILE A O 1
ATOM 671 N N . THR A 1 87 ? -10.118 -4.733 -3.337 1.00 87.44 87 THR A N 1
ATOM 672 C CA . THR A 1 87 ? -10.434 -4.382 -4.731 1.00 87.44 87 THR A CA 1
ATOM 673 C C . THR A 1 87 ? -9.807 -3.048 -5.145 1.00 87.44 87 THR A C 1
ATOM 675 O O . THR A 1 87 ? -9.277 -2.917 -6.246 1.00 87.44 87 THR A O 1
ATOM 678 N N . VAL A 1 88 ? -9.815 -2.052 -4.257 1.00 83.94 88 VAL A N 1
ATOM 679 C CA . VAL A 1 88 ? -9.116 -0.781 -4.490 1.00 83.94 88 VAL A CA 1
ATOM 680 C C . VAL A 1 88 ? -7.609 -1.021 -4.598 1.00 83.94 88 VAL A C 1
ATOM 682 O O . VAL A 1 88 ? -6.985 -0.543 -5.541 1.00 83.94 88 VAL A O 1
ATOM 685 N N . ALA A 1 89 ? -7.030 -1.826 -3.701 1.00 79.31 89 ALA A N 1
ATOM 686 C CA . ALA A 1 89 ? -5.618 -2.193 -3.758 1.00 79.31 89 ALA A CA 1
ATOM 687 C C . ALA A 1 89 ? -5.229 -2.876 -5.084 1.00 79.31 89 ALA A C 1
ATOM 689 O O . ALA A 1 89 ? -4.207 -2.512 -5.658 1.00 79.31 89 ALA A O 1
ATOM 690 N N . SER A 1 90 ? -6.047 -3.798 -5.611 1.00 79.69 90 SER A N 1
ATOM 691 C CA . SER A 1 90 ? -5.794 -4.426 -6.919 1.00 79.69 90 SER A CA 1
ATOM 692 C C . SER A 1 90 ? -5.903 -3.457 -8.090 1.00 79.69 90 SER A C 1
ATOM 694 O O . SER A 1 90 ? -5.136 -3.567 -9.046 1.00 79.69 90 SER A O 1
ATOM 696 N N . ASN A 1 91 ? -6.829 -2.499 -8.018 1.00 81.81 91 ASN A N 1
ATOM 697 C CA . ASN A 1 91 ? -7.028 -1.522 -9.085 1.00 81.81 91 ASN A CA 1
ATOM 698 C C . ASN A 1 91 ? -5.934 -0.451 -9.101 1.00 81.81 91 ASN A C 1
ATOM 700 O O . ASN A 1 91 ? -5.559 0.003 -10.174 1.00 81.81 91 ASN A O 1
ATOM 704 N N . ASN A 1 92 ? -5.359 -0.096 -7.949 1.00 74.12 92 ASN A N 1
ATOM 705 C CA . ASN A 1 92 ? -4.255 0.870 -7.881 1.00 74.12 92 ASN A CA 1
ATOM 706 C C . ASN A 1 92 ? -2.993 0.388 -8.610 1.00 74.12 92 ASN A C 1
ATOM 708 O O . ASN A 1 92 ? -2.186 1.199 -9.050 1.00 74.12 92 ASN A O 1
ATOM 712 N N . SER A 1 93 ? -2.822 -0.927 -8.753 1.00 72.50 93 SER A N 1
ATOM 713 C CA . SER A 1 93 ? -1.709 -1.527 -9.495 1.00 72.50 93 SER A CA 1
ATOM 714 C C . SER A 1 93 ? -2.005 -1.698 -10.988 1.00 72.50 93 SER A C 1
ATOM 716 O O . SER A 1 93 ? -1.104 -2.034 -11.750 1.00 72.50 93 SER A O 1
ATOM 718 N N . LEU A 1 94 ? -3.251 -1.486 -11.424 1.00 80.06 94 LEU A N 1
ATOM 719 C CA . LEU A 1 94 ? -3.680 -1.727 -12.801 1.00 80.06 94 LEU A CA 1
ATOM 720 C C . LEU A 1 94 ? -3.091 -0.735 -13.819 1.00 80.06 94 LEU A C 1
ATOM 722 O O . LEU A 1 94 ? -2.647 -1.213 -14.861 1.00 80.06 94 LEU A O 1
ATOM 726 N N . PRO A 1 95 ? -3.007 0.589 -13.550 1.00 75.69 95 PRO A N 1
ATOM 727 C CA . PRO A 1 95 ? -2.401 1.538 -14.486 1.00 75.69 95 PRO A CA 1
ATOM 728 C C . PRO A 1 95 ? -0.995 1.124 -14.910 1.00 75.69 95 PRO A C 1
ATOM 730 O O . PRO A 1 95 ? -0.650 1.214 -16.077 1.00 75.69 95 PRO A O 1
ATOM 733 N N . ILE A 1 96 ? -0.213 0.568 -13.983 1.00 73.94 96 ILE A N 1
ATOM 734 C CA . ILE A 1 96 ? 1.120 0.055 -14.289 1.00 73.94 96 ILE A CA 1
ATOM 735 C C . ILE A 1 96 ? 1.064 -0.994 -15.406 1.00 73.94 96 ILE A C 1
ATOM 737 O O . ILE A 1 96 ? 1.872 -0.940 -16.312 1.00 73.94 96 ILE A O 1
ATOM 741 N N . GLN A 1 97 ? 0.129 -1.947 -15.372 1.00 77.38 97 GLN A N 1
ATOM 742 C CA . GLN A 1 97 ? 0.046 -2.974 -16.421 1.00 77.38 97 GLN A CA 1
ATOM 743 C C . GLN A 1 97 ? -0.411 -2.427 -17.771 1.00 77.38 97 GLN A C 1
ATOM 745 O O . GLN A 1 97 ? -0.077 -3.013 -18.793 1.00 77.38 97 GLN A O 1
ATOM 750 N N . LEU A 1 98 ? -1.199 -1.353 -17.765 1.00 79.19 98 LEU A N 1
ATOM 751 C CA . LEU A 1 98 ? -1.736 -0.752 -18.982 1.00 79.19 98 LEU A CA 1
ATOM 752 C C . LEU A 1 98 ? -0.713 0.132 -19.704 1.00 79.19 98 LEU A C 1
ATOM 754 O O . LEU A 1 98 ? -0.846 0.311 -20.906 1.00 79.19 98 LEU A O 1
ATOM 758 N N . TYR A 1 99 ? 0.277 0.657 -18.977 1.00 78.19 99 TYR A N 1
ATOM 759 C CA . TYR A 1 99 ? 1.261 1.629 -19.473 1.00 78.19 99 TYR A CA 1
ATOM 760 C C . TYR A 1 99 ? 2.710 1.118 -19.409 1.00 78.19 99 TYR A C 1
ATOM 762 O O . TYR A 1 99 ? 3.659 1.904 -19.349 1.00 78.19 99 TYR A O 1
ATOM 770 N N . ILE A 1 100 ? 2.888 -0.204 -19.334 1.00 74.56 100 ILE A N 1
ATOM 771 C CA . ILE A 1 100 ? 4.196 -0.820 -19.552 1.00 74.56 100 ILE A CA 1
ATOM 772 C C . ILE A 1 100 ? 4.408 -0.916 -21.052 1.00 74.56 100 ILE A C 1
ATOM 774 O O . ILE A 1 100 ? 3.621 -1.561 -21.744 1.00 74.56 100 ILE A O 1
ATOM 778 N N . ASP A 1 101 ? 5.501 -0.320 -21.503 1.00 66.50 101 ASP A N 1
ATOM 779 C CA . ASP A 1 101 ? 5.950 -0.442 -22.878 1.00 66.50 101 ASP A CA 1
ATOM 780 C C . ASP A 1 101 ? 6.530 -1.847 -23.103 1.00 66.50 101 ASP A C 1
ATOM 782 O O . ASP A 1 101 ? 7.368 -2.323 -22.325 1.00 66.50 101 ASP A O 1
ATOM 786 N N . SER A 1 102 ? 6.048 -2.541 -24.133 1.00 61.34 102 SER A N 1
ATOM 787 C CA . SER A 1 102 ? 6.542 -3.867 -24.510 1.00 61.34 102 SER A CA 1
ATOM 788 C C . SER A 1 102 ? 7.804 -3.821 -25.365 1.00 61.34 102 SER A C 1
ATOM 790 O O . SER A 1 102 ? 8.498 -4.838 -25.443 1.00 61.34 102 SER A O 1
ATOM 792 N N . ASP A 1 103 ? 8.111 -2.674 -25.977 1.00 59.56 103 ASP A N 1
ATOM 793 C CA . ASP A 1 103 ? 9.026 -2.598 -27.119 1.00 59.56 103 ASP A CA 1
ATOM 794 C C . ASP A 1 103 ? 10.394 -1.983 -26.759 1.00 59.56 103 ASP A C 1
ATOM 796 O O . ASP A 1 103 ? 11.234 -1.781 -27.628 1.00 59.56 103 ASP A O 1
ATOM 800 N N . ASN A 1 104 ? 10.674 -1.789 -25.461 1.00 64.88 104 ASN A N 1
ATOM 801 C CA . ASN A 1 104 ? 11.897 -1.184 -24.897 1.00 64.88 104 ASN A CA 1
ATOM 802 C C . ASN A 1 104 ? 12.134 0.302 -25.242 1.00 64.88 104 ASN A C 1
ATOM 804 O O . ASN A 1 104 ? 13.096 0.882 -24.726 1.00 64.88 104 ASN A O 1
ATOM 808 N N . ASP A 1 105 ? 11.255 0.943 -26.012 1.00 75.38 105 ASP A N 1
ATOM 809 C CA . ASP A 1 105 ? 11.378 2.353 -26.404 1.00 75.38 105 ASP A CA 1
ATOM 810 C C . ASP A 1 105 ? 11.332 3.292 -25.186 1.00 75.38 105 ASP A C 1
ATOM 812 O O . ASP A 1 105 ? 12.122 4.236 -25.081 1.00 75.38 105 ASP A O 1
ATOM 816 N N . ALA A 1 106 ? 10.503 2.979 -24.187 1.00 76.31 106 ALA A N 1
ATOM 817 C CA . ALA A 1 106 ? 10.474 3.689 -22.911 1.00 76.31 106 ALA A CA 1
ATOM 818 C C . ALA A 1 106 ? 11.829 3.666 -22.185 1.00 76.31 106 ALA A C 1
ATOM 820 O O . ALA A 1 106 ? 12.190 4.641 -21.525 1.00 76.31 106 ALA A O 1
ATOM 821 N N . GLY A 1 107 ? 12.594 2.576 -22.296 1.00 77.62 107 GLY A N 1
ATOM 822 C CA . GLY A 1 107 ? 13.910 2.457 -21.670 1.00 77.62 107 GLY A CA 1
ATOM 823 C C . GLY A 1 107 ? 14.931 3.416 -22.284 1.00 77.62 107 GLY A C 1
ATOM 824 O O . GLY A 1 107 ? 15.622 4.134 -21.557 1.00 77.62 107 GLY A O 1
ATOM 825 N N . GLU A 1 108 ? 15.001 3.473 -23.615 1.00 81.00 108 GLU A N 1
ATOM 826 C CA . GLU A 1 108 ? 15.886 4.412 -24.315 1.00 81.00 108 GLU A CA 1
ATOM 827 C C . GLU A 1 108 ? 15.444 5.868 -24.095 1.00 81.00 108 GLU A C 1
ATOM 829 O O . GLU A 1 108 ? 16.290 6.720 -23.829 1.00 81.00 108 GLU A O 1
ATOM 834 N N . HIS A 1 109 ? 14.137 6.154 -24.045 1.00 81.12 109 HIS A N 1
ATOM 835 C CA . HIS A 1 109 ? 13.649 7.488 -23.677 1.00 81.12 109 HIS A CA 1
ATOM 836 C C . HIS A 1 109 ? 14.105 7.901 -22.268 1.00 81.12 109 HIS A C 1
ATOM 838 O O . HIS A 1 109 ? 14.589 9.013 -22.051 1.00 81.12 109 HIS A O 1
ATOM 844 N N . TRP A 1 110 ? 14.003 6.997 -21.287 1.00 79.12 110 TRP A N 1
ATOM 845 C CA . TRP A 1 110 ? 14.471 7.272 -19.927 1.00 79.12 110 TRP A CA 1
ATOM 846 C C . TRP A 1 110 ? 15.985 7.445 -19.841 1.00 79.12 110 TRP A C 1
ATOM 848 O O . TRP A 1 110 ? 16.448 8.203 -18.997 1.00 79.12 110 TRP A O 1
ATOM 858 N N . LYS A 1 111 ? 16.761 6.779 -20.694 1.00 80.81 111 LYS A N 1
ATOM 859 C CA . LYS A 1 111 ? 18.217 6.948 -20.787 1.00 80.81 111 LYS A CA 1
ATOM 860 C C . LYS A 1 111 ? 18.605 8.307 -21.372 1.00 80.81 111 LYS A C 1
ATOM 862 O O . LYS A 1 111 ? 19.588 8.896 -20.925 1.00 80.81 111 LYS A O 1
ATOM 867 N N . GLU A 1 112 ? 17.838 8.817 -22.336 1.00 81.44 112 GLU A N 1
ATOM 868 C CA . GLU A 1 112 ? 17.997 10.183 -22.847 1.00 81.44 112 GLU A CA 1
ATOM 869 C C . GLU A 1 112 ? 17.658 11.224 -21.773 1.00 81.44 112 GLU A C 1
ATOM 871 O O . GLU A 1 112 ? 18.385 12.204 -21.603 1.00 81.44 112 GLU A O 1
ATOM 876 N N . GLU A 1 113 ? 16.587 11.000 -21.005 1.00 77.56 113 GLU A N 1
ATOM 877 C CA . GLU A 1 113 ? 16.182 11.923 -19.941 1.00 77.56 113 GLU A CA 1
ATOM 878 C C . GLU A 1 113 ? 17.067 11.827 -18.680 1.00 77.56 113 GLU A C 1
ATOM 880 O O . GLU A 1 113 ? 17.257 12.822 -17.971 1.00 77.56 113 GLU A O 1
ATOM 885 N N . LEU A 1 114 ? 17.613 10.641 -18.399 1.00 74.25 114 LEU A N 1
ATOM 886 C CA . LEU A 1 114 ? 18.457 10.320 -17.249 1.00 74.25 114 LEU A CA 1
ATOM 887 C C . LEU A 1 114 ? 19.732 9.620 -17.736 1.00 74.25 114 LEU A C 1
ATOM 889 O O . LEU A 1 114 ? 19.841 8.393 -17.727 1.00 74.25 114 LEU A O 1
ATOM 893 N N . SER A 1 115 ? 20.750 10.413 -18.073 1.00 70.38 115 SER A N 1
ATOM 894 C CA . SER A 1 115 ? 22.040 9.939 -18.607 1.00 70.38 115 SER A CA 1
ATOM 895 C C . SER A 1 115 ? 22.822 8.987 -17.687 1.00 70.38 115 SER A C 1
ATOM 897 O O . SER A 1 115 ? 23.834 8.417 -18.082 1.00 70.38 115 SER A O 1
ATOM 899 N N . CYS A 1 116 ? 22.387 8.842 -16.440 1.00 72.75 116 CYS A N 1
ATOM 900 C CA . CYS A 1 116 ? 22.952 7.954 -15.430 1.00 72.75 116 CYS A CA 1
ATOM 901 C C . CYS A 1 116 ? 22.332 6.546 -15.427 1.00 72.75 116 CYS A C 1
ATOM 903 O O . CYS A 1 116 ? 22.742 5.721 -14.610 1.00 72.75 116 CYS A O 1
ATOM 905 N N . LEU A 1 117 ? 21.343 6.266 -16.291 1.00 73.88 117 LEU A N 1
ATOM 906 C CA . LEU A 1 117 ? 20.727 4.944 -16.380 1.00 73.88 117 LEU A CA 1
ATOM 907 C C . LEU A 1 117 ? 21.750 3.949 -16.962 1.00 73.88 117 LEU A C 1
ATOM 909 O O . LEU A 1 117 ? 22.212 4.132 -18.090 1.00 73.88 117 LEU A O 1
ATOM 913 N N . PRO A 1 118 ? 22.142 2.899 -16.225 1.00 72.00 118 PRO A N 1
ATOM 914 C CA . PRO A 1 118 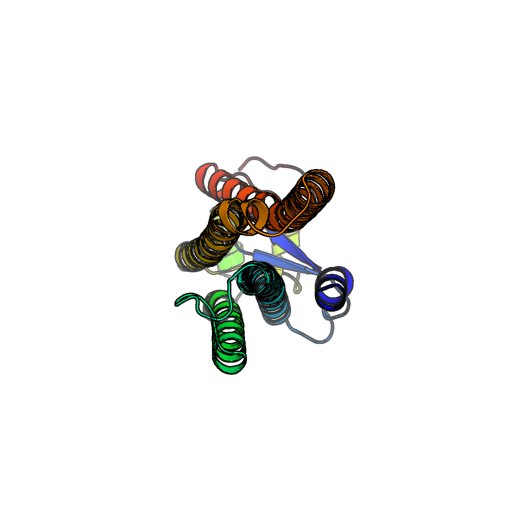? 23.122 1.934 -16.675 1.00 72.00 118 PRO A CA 1
ATOM 915 C C . PRO A 1 118 ? 22.538 1.133 -17.828 1.00 72.00 118 PRO A C 1
ATOM 917 O O . PRO A 1 118 ? 21.435 0.592 -17.738 1.00 72.00 118 PRO A O 1
ATOM 920 N N . GLY A 1 119 ? 23.324 1.000 -18.895 1.00 72.69 119 GLY A N 1
ATOM 921 C CA . GLY A 1 119 ? 22.942 0.209 -20.065 1.00 72.69 119 GLY A CA 1
ATOM 922 C C . GLY A 1 119 ? 22.647 -1.258 -19.737 1.00 72.69 119 GLY A C 1
ATOM 923 O O . GLY A 1 119 ? 21.870 -1.894 -20.440 1.00 72.69 119 GLY A O 1
ATOM 924 N N . GLU A 1 120 ? 23.198 -1.781 -18.638 1.00 73.69 120 GLU A N 1
ATOM 925 C CA . GLU A 1 120 ? 22.900 -3.128 -18.136 1.00 73.69 120 GLU A CA 1
ATOM 926 C C . GLU A 1 120 ? 21.418 -3.303 -17.776 1.00 73.69 120 GLU A C 1
ATOM 928 O O . GLU A 1 120 ? 20.846 -4.350 -18.062 1.00 73.69 120 GLU A O 1
ATOM 933 N N . ALA A 1 121 ? 20.769 -2.268 -17.226 1.00 72.56 121 ALA A N 1
ATOM 934 C CA . ALA A 1 121 ? 19.346 -2.317 -16.893 1.00 72.56 121 ALA A CA 1
ATOM 935 C C . ALA A 1 121 ? 18.461 -2.380 -18.148 1.00 72.56 121 ALA A C 1
ATOM 937 O O . ALA A 1 121 ? 17.418 -3.022 -18.122 1.00 72.56 121 ALA A O 1
ATOM 938 N N . LEU A 1 122 ? 18.894 -1.752 -19.248 1.00 75.56 122 LEU A N 1
ATOM 939 C CA . LEU A 1 122 ? 18.195 -1.766 -20.540 1.00 75.56 122 LEU A CA 1
ATOM 940 C C . LEU A 1 122 ? 18.359 -3.099 -21.280 1.00 75.56 122 LEU A C 1
ATOM 942 O O . LEU A 1 122 ? 17.474 -3.518 -22.018 1.00 75.56 122 LEU A O 1
ATOM 946 N N . ALA A 1 123 ? 19.499 -3.765 -21.087 1.00 75.19 123 ALA A N 1
ATOM 947 C CA . ALA A 1 123 ? 19.788 -5.055 -21.705 1.00 75.19 123 ALA A CA 1
ATOM 948 C C . ALA A 1 123 ? 19.151 -6.242 -20.957 1.00 75.19 123 ALA A C 1
ATOM 950 O O . ALA A 1 123 ? 19.045 -7.340 -21.515 1.00 75.19 123 ALA A O 1
ATOM 951 N N . ASP A 1 124 ? 18.750 -6.049 -19.698 1.00 79.25 124 ASP A N 1
ATOM 952 C CA . ASP A 1 124 ? 18.182 -7.107 -18.873 1.00 79.25 124 ASP A CA 1
ATOM 953 C C . ASP A 1 124 ? 16.704 -7.366 -19.207 1.00 79.25 124 ASP A C 1
ATOM 955 O O . ASP A 1 124 ? 15.830 -6.521 -19.027 1.00 79.25 124 ASP A O 1
ATOM 959 N N . LYS A 1 125 ? 16.40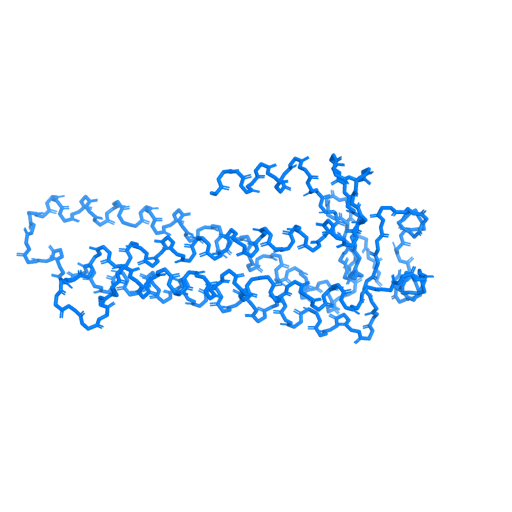8 -8.602 -19.621 1.00 76.50 125 LYS A N 1
ATOM 960 C CA . LYS A 1 125 ? 15.044 -9.083 -19.899 1.00 76.50 125 LYS A CA 1
ATOM 961 C C . LYS A 1 125 ? 14.161 -9.146 -18.652 1.00 76.50 125 LYS A C 1
ATOM 963 O O . LYS A 1 125 ? 12.953 -9.338 -18.778 1.00 76.50 125 LYS A O 1
ATOM 968 N N . ALA A 1 126 ? 14.756 -9.068 -17.462 1.00 79.38 126 ALA A N 1
ATOM 969 C CA . ALA A 1 126 ? 14.053 -8.985 -16.190 1.00 79.38 126 ALA A CA 1
ATOM 970 C C . ALA A 1 126 ? 13.635 -7.555 -15.815 1.00 79.38 126 ALA A C 1
ATOM 972 O O . ALA A 1 126 ? 12.944 -7.367 -14.806 1.00 79.38 126 ALA A O 1
ATOM 973 N N . THR A 1 127 ? 14.040 -6.569 -16.613 1.00 81.00 127 THR A N 1
ATOM 974 C CA . THR A 1 127 ? 13.725 -5.159 -16.418 1.00 81.00 127 THR A CA 1
ATOM 975 C C . THR A 1 127 ? 12.600 -4.736 -17.350 1.00 81.00 127 THR A C 1
ATOM 977 O O . THR A 1 127 ? 12.469 -5.220 -18.470 1.00 81.00 127 THR A O 1
ATOM 980 N N . PHE A 1 128 ? 11.761 -3.829 -16.870 1.00 81.12 128 PHE A N 1
ATOM 981 C CA . PHE A 1 128 ? 10.781 -3.125 -17.688 1.00 81.12 128 PHE A CA 1
ATOM 982 C C . PHE A 1 128 ? 10.767 -1.654 -17.280 1.00 81.12 128 PHE A C 1
ATOM 984 O O . PHE A 1 128 ? 11.157 -1.333 -16.155 1.00 81.12 128 PHE A O 1
ATOM 991 N N . PHE A 1 129 ? 10.268 -0.786 -18.159 1.00 82.44 129 PHE A N 1
ATOM 992 C CA . PHE A 1 129 ? 10.075 0.638 -17.895 1.00 82.44 129 PHE A CA 1
ATOM 993 C C . PHE A 1 129 ? 8.635 1.046 -18.223 1.00 82.44 129 PHE A C 1
ATOM 995 O O . PHE A 1 129 ? 8.019 0.521 -19.147 1.00 82.44 129 PHE A O 1
ATOM 1002 N N . ILE A 1 130 ? 8.082 1.957 -17.426 1.00 80.88 130 ILE A N 1
ATOM 1003 C CA . ILE A 1 130 ? 6.801 2.618 -17.691 1.00 80.88 130 ILE A CA 1
ATOM 1004 C C . ILE A 1 130 ? 7.048 3.773 -18.660 1.00 80.88 130 ILE A C 1
ATOM 1006 O O . ILE A 1 130 ? 8.032 4.507 -18.517 1.00 80.88 130 ILE A O 1
ATOM 1010 N N . GLU A 1 131 ? 6.123 3.963 -19.596 1.00 81.88 131 GLU A N 1
ATOM 1011 C CA . GLU A 1 131 ? 6.165 5.066 -20.554 1.00 81.88 131 GLU A CA 1
ATOM 1012 C C . GLU A 1 131 ? 6.247 6.432 -19.838 1.00 81.88 131 GLU A C 1
ATOM 1014 O O . GLU A 1 131 ? 5.448 6.710 -18.931 1.00 81.88 131 GLU A O 1
ATOM 1019 N N . PRO A 1 132 ? 7.182 7.319 -20.228 1.00 77.12 132 PRO A N 1
ATOM 1020 C CA . PRO A 1 132 ? 7.375 8.624 -19.586 1.00 77.12 132 PRO A CA 1
ATOM 1021 C C . PRO A 1 132 ? 6.108 9.489 -19.540 1.00 77.12 132 PRO A C 1
ATOM 1023 O O . PRO A 1 132 ? 5.847 10.175 -18.546 1.00 77.12 132 PRO A O 1
ATOM 1026 N N . GLU A 1 133 ? 5.282 9.424 -20.586 1.00 78.69 133 GLU A N 1
ATOM 1027 C CA . GLU A 1 133 ? 4.014 10.157 -20.676 1.00 78.69 133 GLU A CA 1
ATOM 1028 C C . GLU A 1 133 ? 2.983 9.706 -19.628 1.00 78.69 133 GLU A C 1
ATOM 1030 O O . GLU A 1 133 ? 2.250 10.530 -19.071 1.00 78.69 133 GLU A O 1
ATOM 1035 N N . HIS A 1 134 ? 2.992 8.422 -19.269 1.00 79.56 134 HIS A N 1
ATOM 1036 C CA . HIS A 1 134 ? 2.070 7.823 -18.307 1.00 79.56 134 HIS A CA 1
ATOM 1037 C C . HIS A 1 134 ? 2.642 7.734 -16.886 1.00 79.56 134 HIS A C 1
ATOM 1039 O O . HIS A 1 134 ? 1.888 7.564 -15.921 1.00 79.56 134 HIS A O 1
ATOM 1045 N N . PHE A 1 135 ? 3.953 7.924 -16.715 1.00 77.25 135 PHE A N 1
ATOM 1046 C CA . PHE A 1 135 ? 4.622 7.878 -15.414 1.00 77.25 135 PHE A CA 1
ATOM 1047 C C . PHE A 1 135 ? 3.957 8.789 -14.372 1.00 77.25 135 PHE A C 1
ATOM 1049 O O . PHE A 1 135 ? 3.641 8.346 -13.265 1.00 77.25 135 PHE A O 1
ATOM 1056 N N . LYS A 1 136 ? 3.675 10.049 -14.729 1.00 77.56 136 LYS A N 1
ATOM 1057 C CA . LYS A 1 136 ? 3.032 11.010 -13.813 1.00 77.56 136 LYS A CA 1
ATOM 1058 C C . LYS A 1 136 ? 1.669 10.515 -13.335 1.00 77.56 136 LYS A C 1
ATOM 1060 O O . LYS A 1 136 ? 1.332 10.684 -12.166 1.00 77.56 136 LYS A O 1
ATOM 1065 N N . PHE A 1 137 ? 0.901 9.892 -14.224 1.00 78.69 137 PHE A N 1
ATOM 1066 C CA . PHE A 1 137 ? -0.420 9.360 -13.907 1.00 78.69 137 PHE A CA 1
ATOM 1067 C C . PHE A 1 137 ? -0.329 8.187 -12.926 1.00 78.69 137 PHE A C 1
ATOM 1069 O O . PHE A 1 137 ? -0.980 8.207 -11.879 1.00 78.69 137 PHE A O 1
ATOM 1076 N N . VAL A 1 138 ? 0.540 7.212 -13.212 1.00 77.12 138 VAL A N 1
ATOM 1077 C CA . VAL A 1 138 ? 0.810 6.069 -12.324 1.00 77.12 138 VAL A CA 1
ATOM 1078 C C . VAL A 1 138 ? 1.271 6.547 -10.944 1.00 77.12 138 VAL A C 1
ATOM 1080 O O . VAL A 1 138 ? 0.789 6.075 -9.912 1.00 77.12 138 VAL A O 1
ATOM 1083 N N . PHE A 1 139 ? 2.167 7.530 -10.920 1.00 76.19 139 PHE A N 1
ATOM 1084 C CA . PHE A 1 139 ? 2.729 8.078 -9.696 1.00 76.19 139 PHE A CA 1
ATOM 1085 C C . PHE A 1 139 ? 1.686 8.791 -8.826 1.00 76.19 139 PHE A C 1
ATOM 1087 O O . PHE A 1 139 ? 1.594 8.528 -7.624 1.00 76.19 139 PHE A O 1
ATOM 1094 N N . ILE A 1 140 ? 0.850 9.644 -9.426 1.00 78.44 140 ILE A N 1
ATOM 1095 C CA . ILE A 1 140 ? -0.246 10.326 -8.724 1.00 78.44 140 ILE A CA 1
ATOM 1096 C C . ILE A 1 140 ? -1.212 9.303 -8.115 1.00 78.44 140 ILE A C 1
ATOM 1098 O O . ILE A 1 140 ? -1.609 9.454 -6.959 1.00 78.44 140 ILE A O 1
ATOM 1102 N N . PHE A 1 141 ? -1.545 8.235 -8.844 1.00 77.69 141 PHE A N 1
ATOM 1103 C CA . PHE A 1 141 ? -2.413 7.172 -8.334 1.00 77.69 141 PHE A CA 1
ATOM 1104 C C . PHE A 1 141 ? -1.826 6.471 -7.102 1.00 77.69 141 PHE A C 1
ATOM 1106 O O . PHE A 1 141 ? -2.529 6.294 -6.105 1.00 77.69 141 PHE A O 1
ATOM 1113 N N . LEU A 1 142 ? -0.535 6.124 -7.126 1.00 76.31 142 LEU A N 1
ATOM 1114 C CA . LEU A 1 142 ? 0.155 5.496 -5.991 1.00 76.31 142 LEU A CA 1
ATOM 1115 C C . LEU A 1 142 ? 0.218 6.409 -4.756 1.00 76.31 142 LEU A C 1
ATOM 1117 O O . LEU A 1 142 ? 0.057 5.943 -3.620 1.00 76.31 142 LEU A O 1
ATOM 1121 N N . ILE A 1 143 ? 0.421 7.710 -4.972 1.00 78.44 143 ILE A N 1
ATOM 1122 C CA . ILE A 1 143 ? 0.392 8.724 -3.915 1.00 78.44 143 ILE A CA 1
ATOM 1123 C C . ILE A 1 143 ? -1.008 8.818 -3.303 1.00 78.44 143 ILE A C 1
ATOM 1125 O O . ILE A 1 143 ? -1.165 8.681 -2.091 1.00 78.44 143 ILE A O 1
ATOM 1129 N N . ILE A 1 144 ? -2.046 9.008 -4.120 1.00 80.94 144 ILE A N 1
ATOM 1130 C CA . ILE A 1 144 ? -3.425 9.138 -3.627 1.00 80.94 144 ILE A CA 1
ATOM 1131 C C . ILE A 1 144 ? -3.826 7.893 -2.828 1.00 80.94 144 ILE A C 1
ATOM 1133 O O . ILE A 1 144 ? -4.343 8.011 -1.714 1.00 80.94 144 ILE A O 1
ATOM 1137 N N . ALA A 1 145 ? -3.531 6.706 -3.361 1.00 77.25 145 ALA A N 1
ATOM 1138 C CA . ALA A 1 145 ? -3.874 5.431 -2.748 1.00 77.25 145 ALA A CA 1
ATOM 1139 C C . ALA A 1 145 ? -3.314 5.277 -1.329 1.00 77.25 145 ALA A C 1
ATOM 1141 O O . ALA A 1 145 ? -4.029 4.867 -0.408 1.00 77.25 145 ALA A O 1
ATOM 1142 N N . GLY A 1 146 ? -2.037 5.590 -1.125 1.00 76.94 146 GLY A N 1
ATOM 1143 C CA . GLY A 1 146 ? -1.456 5.415 0.199 1.00 76.94 146 GLY A CA 1
ATOM 1144 C C . GLY A 1 146 ? -1.685 6.600 1.137 1.00 76.94 146 GLY A C 1
ATOM 1145 O O . GLY A 1 146 ? -1.817 6.365 2.338 1.00 76.94 146 GLY A O 1
ATOM 1146 N N . PHE A 1 147 ? -1.884 7.828 0.637 1.00 81.38 147 PHE A N 1
ATOM 1147 C CA . PHE A 1 147 ? -2.415 8.918 1.467 1.00 81.38 147 PHE A CA 1
ATOM 1148 C C . PHE A 1 147 ? -3.809 8.589 2.004 1.00 81.38 147 PHE A C 1
ATOM 1150 O O . PHE A 1 147 ? -4.072 8.818 3.184 1.00 81.38 147 PHE A O 1
ATOM 1157 N N . GLN A 1 148 ? -4.683 7.993 1.189 1.00 83.31 148 GLN A N 1
ATOM 1158 C CA . GLN A 1 148 ? -5.990 7.526 1.652 1.00 83.31 148 GLN A CA 1
ATOM 1159 C C . GLN A 1 148 ? -5.841 6.513 2.798 1.00 83.31 148 GLN A C 1
ATOM 1161 O O . GLN A 1 148 ? -6.478 6.660 3.842 1.00 83.31 148 GLN A O 1
ATOM 1166 N N . CYS A 1 149 ? -4.958 5.522 2.644 1.00 79.94 149 CYS A N 1
ATOM 1167 C CA . CYS A 1 149 ? -4.708 4.521 3.684 1.00 79.94 149 CYS A CA 1
ATOM 1168 C C . CYS A 1 149 ? -4.133 5.137 4.970 1.00 79.94 149 CYS A C 1
ATOM 1170 O O . CYS A 1 149 ? -4.530 4.754 6.073 1.00 79.94 149 CYS A O 1
ATOM 1172 N N . LEU A 1 150 ? -3.226 6.110 4.836 1.00 82.44 150 LEU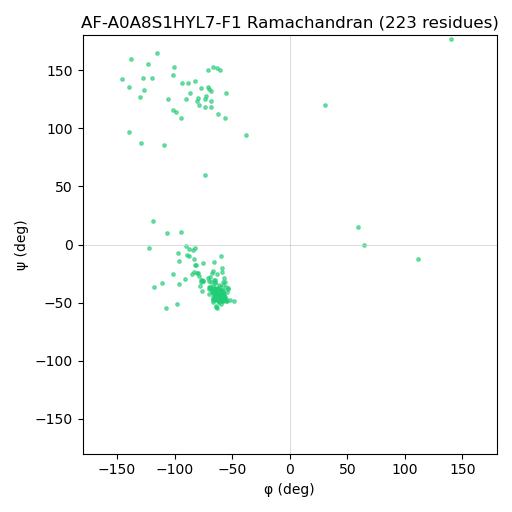 A N 1
ATOM 1173 C CA . LEU A 1 150 ? -2.653 6.857 5.954 1.00 82.44 150 LEU A CA 1
ATOM 1174 C C . LEU A 1 150 ? -3.736 7.635 6.713 1.00 82.44 150 LEU A C 1
ATOM 1176 O O . LEU A 1 150 ? -3.801 7.561 7.940 1.00 82.44 150 LEU A O 1
ATOM 1180 N N . ILE A 1 151 ? -4.613 8.339 5.995 1.00 85.88 151 ILE A N 1
ATOM 1181 C CA . ILE A 1 151 ? -5.722 9.093 6.588 1.00 85.88 151 ILE A CA 1
ATOM 1182 C C . ILE A 1 151 ? -6.680 8.147 7.318 1.00 85.88 151 ILE A C 1
ATOM 1184 O O . ILE A 1 151 ? -7.013 8.404 8.475 1.00 85.88 151 ILE A O 1
ATOM 1188 N N . GLU A 1 152 ? -7.085 7.032 6.699 1.00 87.12 152 GLU A N 1
ATOM 1189 C CA . GLU A 1 152 ? -7.953 6.037 7.344 1.00 87.12 152 GLU A CA 1
ATOM 1190 C C . GLU A 1 152 ? -7.338 5.504 8.646 1.00 87.12 152 GLU A C 1
ATOM 1192 O O . GLU A 1 152 ? -8.008 5.472 9.682 1.00 87.12 152 GLU A O 1
ATOM 1197 N N . ALA A 1 153 ? -6.053 5.138 8.624 1.00 83.94 153 ALA A N 1
ATOM 1198 C CA . ALA A 1 153 ? -5.349 4.675 9.815 1.00 83.94 153 ALA A CA 1
ATOM 1199 C C . ALA A 1 153 ? -5.332 5.742 10.920 1.00 83.94 153 ALA A C 1
ATOM 1201 O O . ALA A 1 153 ? -5.698 5.452 12.061 1.00 83.94 153 ALA A O 1
ATOM 1202 N N . ILE A 1 154 ? -4.994 6.994 10.586 1.00 84.81 154 ILE A N 1
ATOM 1203 C CA . ILE A 1 154 ? -4.993 8.113 11.539 1.00 84.81 154 ILE A CA 1
ATOM 1204 C C . ILE A 1 154 ? -6.385 8.312 12.146 1.00 84.81 154 ILE A C 1
ATOM 1206 O O . ILE A 1 154 ? -6.502 8.483 13.361 1.00 84.81 154 ILE A O 1
ATOM 1210 N N . LEU A 1 155 ? -7.450 8.253 11.343 1.00 88.62 155 LEU A N 1
ATOM 1211 C CA . LEU A 1 155 ? -8.822 8.404 11.832 1.00 88.62 155 LEU A CA 1
ATOM 1212 C C . LEU A 1 155 ? -9.193 7.309 12.841 1.00 88.62 155 LEU A C 1
ATOM 1214 O O . LEU A 1 155 ? -9.765 7.622 13.889 1.00 88.62 155 LEU A O 1
ATOM 1218 N N . TYR A 1 156 ? -8.829 6.049 12.584 1.00 87.75 156 TYR A N 1
ATOM 1219 C CA . TYR A 1 156 ? -9.060 4.959 13.537 1.00 87.75 156 TYR A CA 1
ATOM 1220 C C . TYR A 1 156 ? -8.224 5.102 14.811 1.00 87.75 156 TYR A C 1
ATOM 1222 O O . TYR A 1 156 ? -8.742 4.864 15.905 1.00 87.75 156 TYR A O 1
ATOM 1230 N N . VAL A 1 157 ? -6.966 5.534 14.705 1.00 83.81 157 VAL A N 1
ATOM 1231 C CA . VAL A 1 157 ? -6.083 5.781 15.858 1.00 83.81 157 VAL A CA 1
ATOM 1232 C C . VAL A 1 157 ? -6.644 6.905 16.728 1.00 83.81 157 VAL A C 1
ATOM 1234 O O . VAL A 1 157 ? -6.892 6.713 17.921 1.00 83.81 157 VAL A O 1
ATOM 1237 N N . VAL A 1 158 ? -6.911 8.070 16.133 1.00 84.88 158 VAL A N 1
ATOM 1238 C CA . VAL A 1 158 ? -7.456 9.242 16.833 1.00 84.88 158 VAL A CA 1
ATOM 1239 C C . VAL A 1 158 ? -8.828 8.922 17.426 1.00 84.88 158 VAL A C 1
ATOM 1241 O O . VAL A 1 158 ? -9.106 9.273 18.575 1.00 84.88 158 VAL A O 1
ATOM 1244 N N . GLY A 1 159 ? -9.677 8.211 16.681 1.00 85.31 159 GLY A N 1
ATOM 1245 C CA . GLY A 1 159 ? -10.976 7.741 17.155 1.00 85.31 159 GLY A CA 1
ATOM 1246 C C . GLY A 1 159 ? -10.855 6.819 18.369 1.00 85.31 159 GLY A C 1
ATOM 1247 O O . GLY A 1 159 ? -11.559 7.021 19.362 1.00 85.31 159 GLY A O 1
ATOM 1248 N N . SER A 1 160 ? -9.931 5.857 18.323 1.00 83.06 160 SER A N 1
ATOM 1249 C CA . SER A 1 160 ? -9.664 4.919 19.422 1.00 83.06 160 SER A CA 1
ATOM 1250 C C . SER A 1 160 ? -9.218 5.654 20.683 1.00 83.06 160 SER A C 1
ATOM 1252 O O . SER A 1 160 ? -9.788 5.441 21.752 1.00 83.06 160 SER A O 1
ATOM 1254 N N . LEU A 1 161 ? -8.274 6.592 20.558 1.00 80.62 161 LEU A N 1
ATOM 1255 C CA . LEU A 1 161 ? -7.783 7.400 21.679 1.00 80.62 161 LEU A CA 1
ATOM 1256 C C . LEU A 1 161 ? -8.890 8.266 22.303 1.00 80.62 161 LEU A C 1
ATOM 1258 O O . LEU A 1 161 ? -9.001 8.353 23.528 1.00 80.62 161 LEU A O 1
ATOM 1262 N N . ARG A 1 162 ? -9.752 8.875 21.476 1.00 81.56 162 ARG A N 1
ATOM 1263 C CA . ARG A 1 162 ? -10.875 9.702 21.950 1.00 81.56 162 ARG A CA 1
ATOM 1264 C C . ARG A 1 162 ? -11.947 8.887 22.671 1.00 81.56 162 ARG A C 1
ATOM 1266 O O . ARG A 1 162 ? -12.506 9.372 23.650 1.00 81.56 162 ARG A O 1
ATOM 1273 N N . LYS A 1 163 ? -12.255 7.676 22.195 1.00 76.94 163 LYS A N 1
ATOM 1274 C CA . LYS A 1 163 ? -13.302 6.813 22.774 1.00 76.94 163 LYS A CA 1
ATOM 1275 C C . LYS A 1 163 ? -12.826 5.999 23.977 1.00 76.94 163 LYS A C 1
ATOM 1277 O O . LYS A 1 163 ? -13.649 5.681 24.832 1.00 76.94 163 LYS A O 1
ATOM 1282 N N . LEU A 1 164 ? -11.525 5.743 24.100 1.00 69.31 164 LEU A N 1
ATOM 1283 C CA . LEU A 1 164 ? -10.957 5.081 25.274 1.00 69.31 164 LEU A CA 1
ATOM 1284 C C . LEU A 1 164 ? -11.055 5.957 26.538 1.00 69.31 164 LEU A C 1
ATOM 1286 O O . LEU A 1 164 ? -11.402 5.460 27.607 1.00 69.31 164 LEU A O 1
ATOM 1290 N N . ASN A 1 165 ? -10.804 7.266 26.413 1.00 60.97 165 ASN A N 1
ATOM 1291 C CA . ASN A 1 165 ? -10.848 8.230 27.523 1.00 60.97 165 ASN A CA 1
ATOM 1292 C C . ASN A 1 165 ? -12.120 8.150 28.404 1.00 60.97 165 ASN A C 1
ATOM 1294 O O . ASN A 1 165 ? -11.986 8.112 29.627 1.00 60.97 165 ASN A O 1
ATOM 1298 N N . PRO A 1 166 ? -13.343 8.126 27.840 1.00 60.09 166 PRO A N 1
ATOM 1299 C CA . PRO A 1 166 ? -14.569 8.002 28.630 1.00 60.09 166 PRO A CA 1
ATOM 1300 C C . PRO A 1 166 ? -14.869 6.570 29.107 1.00 60.09 166 PRO A C 1
ATOM 1302 O O . PRO A 1 166 ? -15.354 6.415 30.223 1.00 60.09 166 PRO A O 1
ATOM 1305 N N . PHE A 1 167 ? -14.561 5.530 28.319 1.00 58.84 167 PHE A N 1
ATOM 1306 C CA . PHE A 1 167 ? -14.850 4.132 28.688 1.00 58.84 167 PHE A CA 1
ATOM 1307 C C . PHE A 1 167 ? -14.019 3.683 29.899 1.00 58.84 167 PHE A C 1
ATOM 1309 O O . PHE A 1 167 ? -14.534 3.158 30.883 1.00 58.84 167 PHE A O 1
ATOM 1316 N N . VAL A 1 168 ? -12.726 4.004 29.874 1.00 56.94 168 VAL A N 1
ATOM 1317 C CA . VAL A 1 168 ? -11.791 3.681 30.956 1.00 56.94 168 VAL A CA 1
ATOM 1318 C C . VAL A 1 168 ? -12.103 4.474 32.231 1.00 56.94 168 VAL A C 1
ATOM 1320 O O . VAL A 1 168 ? -11.794 4.012 33.325 1.00 56.94 168 VAL A O 1
ATOM 1323 N N . LYS A 1 169 ? -12.751 5.643 32.134 1.00 57.44 169 LYS A N 1
ATOM 1324 C CA . LYS A 1 169 ? -13.102 6.473 33.299 1.00 57.44 169 LYS A CA 1
ATOM 1325 C C . LYS A 1 169 ? -14.200 5.876 34.186 1.00 57.44 169 LYS A C 1
ATOM 1327 O O . LYS A 1 169 ? -14.144 6.123 35.388 1.00 57.44 169 LYS A O 1
ATOM 1332 N N . HIS A 1 170 ? -15.148 5.117 33.633 1.00 57.47 170 HIS A N 1
ATOM 1333 C CA . HIS A 1 170 ? -16.377 4.742 34.345 1.00 57.47 170 HIS A CA 1
ATOM 1334 C C . HIS A 1 170 ? -16.408 3.322 34.933 1.00 57.47 170 HIS A C 1
ATOM 1336 O O . HIS A 1 170 ? -17.123 3.121 35.908 1.00 57.47 170 HIS A O 1
ATOM 1342 N N . GLU A 1 171 ? -15.650 2.353 34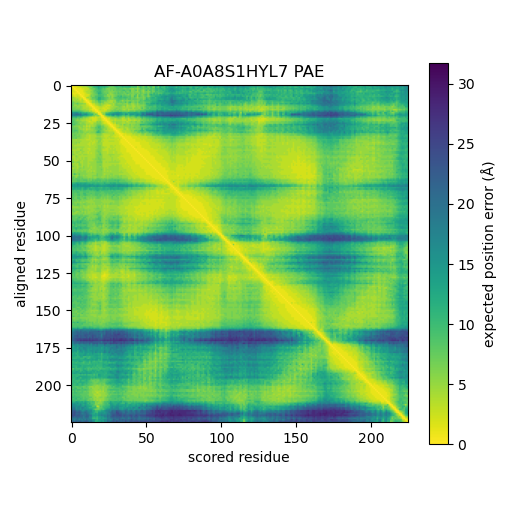.403 1.00 61.50 171 GLU A N 1
ATOM 1343 C CA . GLU A 1 171 ? -15.869 0.926 34.737 1.00 61.50 171 GLU A CA 1
ATOM 1344 C C . GLU A 1 171 ? -14.662 0.184 35.348 1.00 61.50 171 GLU A C 1
ATOM 1346 O O . GLU A 1 171 ? -14.771 -0.989 35.692 1.00 61.50 171 GLU A O 1
ATOM 1351 N N . CYS A 1 172 ? -13.496 0.821 35.496 1.00 63.06 172 CYS A N 1
ATOM 1352 C CA . CYS A 1 172 ? -12.260 0.139 35.915 1.00 63.06 172 CYS A CA 1
ATOM 1353 C C . CYS A 1 172 ? -11.624 0.746 37.175 1.00 63.06 172 CYS A C 1
ATOM 1355 O O . CYS A 1 172 ? -11.781 1.932 37.451 1.00 63.06 172 CYS A O 1
ATOM 1357 N N . SER A 1 173 ? -10.841 -0.050 37.912 1.00 77.38 173 SER A N 1
ATOM 1358 C CA . SER A 1 173 ? -9.934 0.455 38.955 1.00 77.38 173 SER A CA 1
ATOM 1359 C C . SER A 1 173 ? -8.750 1.200 38.332 1.00 77.38 173 SER A C 1
ATOM 1361 O O . SER A 1 173 ? -8.314 0.847 37.235 1.00 77.38 173 SER A O 1
ATOM 1363 N N . ASP A 1 174 ? -8.183 2.197 39.015 1.00 76.81 174 ASP A N 1
ATOM 1364 C CA . ASP A 1 174 ? -7.145 3.071 38.435 1.00 76.81 174 ASP A CA 1
ATOM 1365 C C . ASP A 1 174 ? -5.899 2.317 37.942 1.00 76.81 174 ASP A C 1
ATOM 1367 O O . ASP A 1 174 ? -5.323 2.668 36.910 1.00 76.81 174 ASP A O 1
ATOM 1371 N N . ARG A 1 175 ? -5.538 1.206 38.597 1.00 76.94 175 ARG A N 1
ATOM 1372 C CA . ARG A 1 175 ? -4.449 0.322 38.149 1.00 76.94 175 ARG A CA 1
ATOM 1373 C C . ARG A 1 175 ? -4.774 -0.381 36.826 1.00 76.94 175 ARG A C 1
ATOM 1375 O O . ARG A 1 175 ? -3.920 -0.467 35.946 1.00 76.94 175 ARG A O 1
ATOM 1382 N N . THR A 1 176 ? -6.014 -0.836 36.652 1.00 75.44 176 THR A N 1
ATOM 1383 C CA . THR A 1 176 ? -6.484 -1.464 35.403 1.00 75.44 176 THR A CA 1
ATOM 1384 C C . THR A 1 176 ? -6.571 -0.436 34.277 1.00 75.44 176 THR A C 1
ATOM 1386 O O . THR A 1 176 ? -6.195 -0.733 33.143 1.00 75.44 176 THR A O 1
ATOM 1389 N N . LYS A 1 177 ? -6.975 0.803 34.599 1.00 70.75 177 LYS A N 1
ATOM 1390 C CA . LYS A 1 177 ? -6.988 1.922 33.646 1.00 70.75 177 LYS A CA 1
ATOM 1391 C C . LYS A 1 177 ? -5.597 2.196 33.084 1.00 70.75 177 LYS A C 1
ATOM 1393 O O . LYS A 1 177 ? -5.446 2.299 31.869 1.00 70.75 177 LYS A O 1
ATOM 1398 N N . GLN A 1 178 ? -4.587 2.292 33.950 1.00 77.69 178 GLN A N 1
ATOM 1399 C CA . GLN A 1 178 ? -3.201 2.517 33.529 1.00 77.69 178 GLN A CA 1
ATOM 1400 C C . GLN A 1 178 ? -2.681 1.373 32.654 1.00 77.69 178 GLN A C 1
ATOM 1402 O O . GLN A 1 178 ? -2.064 1.629 31.621 1.00 77.69 178 GLN A O 1
ATOM 1407 N N . LEU A 1 179 ? -2.977 0.121 33.019 1.00 79.38 179 LEU A N 1
ATOM 1408 C CA . LEU A 1 179 ? -2.536 -1.044 32.252 1.00 79.38 179 LEU A CA 1
ATOM 1409 C C . LEU A 1 179 ? -3.155 -1.073 30.843 1.00 79.38 179 LEU A C 1
ATOM 1411 O O . LEU A 1 179 ? -2.436 -1.245 29.860 1.00 79.38 179 LEU A O 1
ATOM 1415 N N . GLN A 1 180 ? -4.469 -0.846 30.730 1.00 74.38 180 GLN A N 1
ATOM 1416 C CA . GLN A 1 180 ? -5.160 -0.807 29.436 1.00 74.38 180 GLN A CA 1
ATOM 1417 C C . GLN A 1 180 ? -4.685 0.355 28.558 1.00 74.38 180 GLN A C 1
ATOM 1419 O O . GLN A 1 180 ? -4.520 0.184 27.350 1.00 74.38 180 GLN A O 1
ATOM 1424 N N . TRP A 1 181 ? -4.406 1.517 29.157 1.00 75.75 181 TRP A N 1
ATOM 1425 C CA . TRP A 1 181 ? -3.845 2.661 28.440 1.00 75.75 181 TRP A CA 1
ATOM 1426 C C . TRP A 1 181 ? -2.451 2.388 27.886 1.00 75.75 181 TRP A C 1
ATOM 1428 O O . TRP A 1 181 ? -2.186 2.695 26.724 1.00 75.75 181 TRP A O 1
ATOM 1438 N N . SER A 1 182 ? -1.565 1.811 28.696 1.00 79.94 182 SER A N 1
ATOM 1439 C CA . SER A 1 182 ? -0.211 1.465 28.262 1.00 79.94 182 SER A CA 1
ATOM 1440 C C . SER A 1 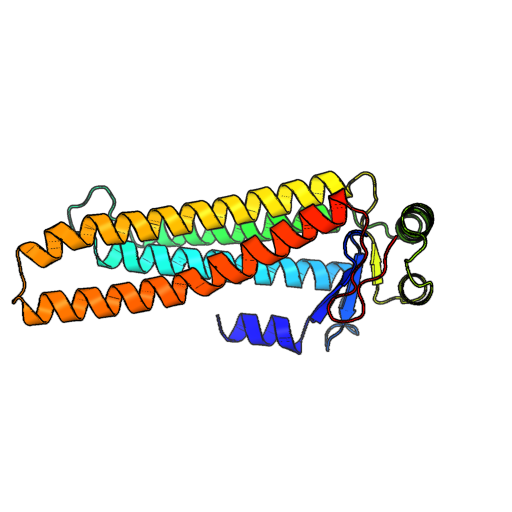182 ? -0.230 0.391 27.175 1.00 79.94 182 SER A C 1
ATOM 1442 O O . SER A 1 182 ? 0.478 0.522 26.179 1.00 79.94 182 SER A O 1
ATOM 1444 N N . PHE A 1 183 ? -1.093 -0.620 27.311 1.00 77.31 183 PHE A N 1
ATOM 1445 C CA . PHE A 1 183 ? -1.236 -1.681 26.316 1.00 77.31 183 PHE A CA 1
ATOM 1446 C C . PHE A 1 183 ? -1.777 -1.157 24.981 1.00 77.31 183 PHE A C 1
ATOM 1448 O O . PHE A 1 183 ? -1.224 -1.473 23.929 1.00 77.31 183 PHE A O 1
ATOM 1455 N N . LEU A 1 184 ? -2.807 -0.301 25.003 1.00 71.94 184 LEU A N 1
ATOM 1456 C CA . LEU A 1 184 ? -3.336 0.288 23.774 1.00 71.94 184 LEU A CA 1
ATOM 1457 C C . LEU A 1 184 ? -2.325 1.235 23.120 1.00 71.94 184 LEU A C 1
ATOM 1459 O O . LEU A 1 184 ? -2.168 1.192 21.906 1.00 71.94 184 LEU A O 1
ATOM 1463 N N . LYS A 1 185 ? -1.613 2.064 23.895 1.00 75.12 185 LYS A N 1
ATOM 1464 C CA . LYS A 1 185 ? -0.549 2.923 23.350 1.00 75.12 185 LYS A CA 1
ATOM 1465 C C . LYS A 1 185 ? 0.540 2.096 22.675 1.00 75.12 185 LYS A C 1
ATOM 1467 O O . LYS A 1 185 ? 0.933 2.432 21.564 1.00 75.12 185 LYS A O 1
ATOM 1472 N N . ALA A 1 186 ? 0.990 1.016 23.312 1.00 78.81 186 ALA A N 1
ATOM 1473 C CA . ALA A 1 186 ? 1.991 0.127 22.733 1.00 78.81 186 ALA A CA 1
ATOM 1474 C C . ALA A 1 186 ? 1.500 -0.500 21.418 1.00 78.81 186 ALA A C 1
ATOM 1476 O O . ALA A 1 186 ? 2.219 -0.465 20.423 1.00 78.81 186 ALA A O 1
ATOM 1477 N N . LEU A 1 187 ? 0.256 -0.988 21.387 1.00 72.31 187 LEU A N 1
ATOM 1478 C CA . LEU A 1 187 ? -0.368 -1.538 20.180 1.00 72.31 187 LEU A CA 1
ATOM 1479 C C . LEU A 1 187 ? -0.507 -0.499 19.065 1.00 72.31 187 LEU A C 1
ATOM 1481 O O . LEU A 1 187 ? -0.121 -0.767 17.935 1.00 72.31 187 LEU A O 1
ATOM 1485 N N . LEU A 1 188 ? -0.999 0.701 19.377 1.00 72.94 188 LEU A N 1
ATOM 1486 C CA . LEU A 1 188 ? -1.144 1.767 18.386 1.00 72.94 188 LEU A CA 1
ATOM 1487 C C . LEU A 1 188 ? 0.217 2.208 17.841 1.00 72.94 188 LEU A C 1
ATOM 1489 O O . LEU A 1 188 ? 0.331 2.448 16.649 1.00 72.94 188 LEU A O 1
ATOM 1493 N N . ILE A 1 189 ? 1.264 2.276 18.670 1.00 75.56 189 ILE A N 1
ATOM 1494 C CA . ILE A 1 189 ? 2.625 2.588 18.206 1.00 75.56 189 ILE A CA 1
ATOM 1495 C C . ILE A 1 189 ? 3.153 1.482 17.283 1.00 75.56 189 ILE A C 1
ATOM 1497 O O . ILE A 1 189 ? 3.694 1.791 16.222 1.00 75.56 189 ILE A O 1
ATOM 1501 N N . GLN A 1 190 ? 2.965 0.210 17.649 1.00 72.75 190 GLN A N 1
ATOM 1502 C CA . GLN A 1 190 ? 3.365 -0.931 16.817 1.00 72.75 190 GLN A CA 1
ATOM 1503 C C . GLN A 1 190 ? 2.639 -0.951 15.469 1.00 72.75 190 GLN A C 1
ATOM 1505 O O . GLN A 1 190 ? 3.257 -1.241 14.450 1.00 72.75 190 GLN A O 1
ATOM 1510 N N . GLU A 1 191 ? 1.347 -0.629 15.451 1.00 70.56 191 GLU A N 1
ATOM 1511 C CA . GLU A 1 191 ? 0.543 -0.601 14.227 1.00 70.56 191 GLU A CA 1
ATOM 1512 C C . GLU A 1 191 ? 0.817 0.670 13.390 1.00 70.56 191 GLU A C 1
ATOM 1514 O O . GLU A 1 191 ? 0.756 0.626 12.160 1.00 70.56 191 GLU A O 1
ATOM 1519 N N . CYS A 1 192 ? 1.165 1.801 14.022 1.00 71.06 192 CYS A N 1
ATOM 1520 C CA . CYS A 1 192 ? 1.480 3.062 13.336 1.00 71.06 192 CYS A CA 1
ATOM 1521 C C . CYS A 1 192 ? 2.876 3.072 12.715 1.00 71.06 192 CYS A C 1
ATOM 1523 O O . CYS A 1 192 ? 3.061 3.714 11.684 1.00 71.06 192 CYS A O 1
ATOM 1525 N N . ALA A 1 193 ? 3.858 2.391 13.313 1.00 71.31 193 ALA A N 1
ATOM 1526 C CA . ALA A 1 193 ? 5.236 2.411 12.822 1.00 71.31 193 ALA A CA 1
ATOM 1527 C C . ALA A 1 193 ? 5.362 1.956 11.348 1.00 71.31 193 ALA A C 1
ATOM 1529 O O . ALA A 1 193 ? 5.972 2.690 10.571 1.00 71.31 193 ALA A O 1
ATOM 1530 N N . PRO A 1 194 ? 4.733 0.851 10.895 1.00 66.31 194 PRO A N 1
ATOM 1531 C CA . PRO A 1 194 ? 4.736 0.466 9.486 1.00 66.31 194 PRO A CA 1
ATOM 1532 C C . PRO A 1 194 ? 4.110 1.521 8.573 1.00 66.31 194 PRO A C 1
ATOM 1534 O O . PRO A 1 194 ? 4.625 1.766 7.494 1.00 66.31 194 PRO A O 1
ATOM 1537 N N . ILE A 1 195 ? 3.027 2.178 8.991 1.00 68.69 195 ILE A N 1
ATOM 1538 C CA . ILE A 1 195 ? 2.341 3.160 8.140 1.00 68.69 195 ILE A CA 1
ATOM 1539 C C . ILE A 1 195 ? 3.106 4.484 8.085 1.00 68.69 195 ILE A C 1
ATOM 1541 O O . ILE A 1 195 ? 3.205 5.071 7.017 1.00 68.69 195 ILE A O 1
ATOM 1545 N N . LEU A 1 196 ? 3.663 4.951 9.203 1.00 68.31 196 LEU A N 1
ATOM 1546 C CA . LEU A 1 196 ? 4.383 6.227 9.280 1.00 68.31 196 LEU A CA 1
ATOM 1547 C C . LEU A 1 196 ? 5.807 6.149 8.725 1.00 68.31 196 LEU A C 1
ATOM 1549 O O . LEU A 1 196 ? 6.330 7.156 8.259 1.00 68.31 196 LEU A O 1
ATOM 1553 N N . ILE A 1 197 ? 6.431 4.971 8.768 1.00 69.31 197 ILE A N 1
ATOM 1554 C CA . ILE A 1 197 ? 7.793 4.774 8.265 1.00 69.31 197 ILE A CA 1
ATOM 1555 C C . ILE A 1 197 ? 7.755 4.190 6.857 1.00 69.31 197 ILE A C 1
ATOM 1557 O O . ILE A 1 197 ? 8.378 4.741 5.962 1.00 69.31 197 ILE A O 1
ATOM 1561 N N . ALA A 1 198 ? 7.016 3.107 6.614 1.00 66.81 198 ALA A N 1
ATOM 1562 C CA . ALA A 1 198 ? 7.134 2.393 5.343 1.00 66.81 198 ALA A CA 1
ATOM 1563 C C . ALA A 1 198 ? 6.447 3.100 4.166 1.00 66.81 198 ALA A C 1
ATOM 1565 O O . ALA A 1 198 ? 6.735 2.746 3.030 1.00 66.81 198 ALA A O 1
ATOM 1566 N N . TYR A 1 199 ? 5.560 4.074 4.403 1.00 70.00 199 TYR A N 1
ATOM 1567 C CA . TYR A 1 199 ? 4.870 4.785 3.321 1.00 70.00 199 TYR A CA 1
ATOM 1568 C C . TYR A 1 199 ? 5.360 6.234 3.102 1.00 70.00 199 TYR A C 1
ATOM 1570 O O . TYR A 1 199 ? 5.811 6.533 1.994 1.00 70.00 199 TYR A O 1
ATOM 1578 N N . PRO A 1 200 ? 5.373 7.131 4.111 1.00 70.12 200 PRO A N 1
ATOM 1579 C CA . PRO A 1 200 ? 5.836 8.506 3.942 1.00 70.12 200 PRO A CA 1
ATOM 1580 C C . PRO A 1 200 ? 7.292 8.614 3.500 1.00 70.12 200 PRO A C 1
ATOM 1582 O O . PRO A 1 200 ? 7.590 9.450 2.659 1.00 70.12 200 PRO A O 1
ATOM 1585 N N . LEU A 1 201 ? 8.201 7.783 4.026 1.00 72.69 201 LEU A N 1
ATOM 1586 C CA . LEU A 1 201 ? 9.617 7.855 3.647 1.00 72.69 201 LEU A CA 1
ATOM 1587 C C . LEU A 1 201 ? 9.828 7.521 2.166 1.00 72.69 201 LEU A C 1
ATOM 1589 O O . LEU A 1 201 ? 10.394 8.366 1.475 1.00 72.69 201 LEU A O 1
ATOM 1593 N N . PRO A 1 202 ? 9.347 6.376 1.636 1.00 72.94 202 PRO A N 1
ATOM 1594 C CA . PRO A 1 202 ? 9.445 6.106 0.204 1.00 72.94 202 PRO A CA 1
ATOM 1595 C C . PRO A 1 202 ? 8.717 7.140 -0.654 1.00 72.94 202 PRO A C 1
ATOM 1597 O O . PRO A 1 202 ? 9.253 7.544 -1.677 1.00 72.94 202 PRO A O 1
ATOM 1600 N N . ALA A 1 203 ? 7.541 7.622 -0.237 1.00 73.88 203 ALA A N 1
ATOM 1601 C CA . ALA A 1 203 ? 6.798 8.637 -0.986 1.00 73.88 203 ALA A CA 1
ATOM 1602 C C . ALA A 1 203 ? 7.541 9.985 -1.053 1.00 73.88 203 ALA A C 1
ATOM 1604 O O . ALA A 1 203 ? 7.684 10.559 -2.131 1.00 73.88 203 ALA A O 1
ATOM 1605 N N . CYS A 1 204 ? 8.064 10.475 0.076 1.00 77.00 204 CYS A N 1
ATOM 1606 C CA . CYS A 1 204 ? 8.878 11.690 0.132 1.00 77.00 204 CYS A CA 1
ATOM 1607 C C . CYS A 1 204 ? 10.181 11.531 -0.655 1.00 77.00 204 CYS A C 1
ATOM 1609 O O . CYS A 1 204 ? 10.592 12.459 -1.347 1.00 77.00 204 CYS A O 1
ATOM 1611 N N . TYR A 1 205 ? 10.811 10.358 -0.572 1.00 76.44 205 TYR A N 1
ATOM 1612 C CA . TYR A 1 205 ? 12.011 10.041 -1.335 1.00 76.44 205 TYR A CA 1
ATOM 1613 C C . TYR A 1 205 ? 11.745 10.062 -2.842 1.00 76.44 205 TYR A C 1
ATOM 1615 O O . TYR A 1 205 ? 12.460 10.728 -3.584 1.00 76.44 205 TYR A O 1
ATOM 1623 N N . LEU A 1 206 ? 10.669 9.411 -3.285 1.00 74.69 206 LEU A N 1
ATOM 1624 C CA . LEU A 1 206 ? 10.239 9.422 -4.678 1.00 74.69 206 LEU A CA 1
ATOM 1625 C C . LEU A 1 206 ? 9.963 10.847 -5.173 1.00 74.69 206 LEU A C 1
ATOM 1627 O O . LEU A 1 206 ? 10.447 11.221 -6.237 1.00 74.69 206 LEU A O 1
ATOM 1631 N N . LEU A 1 207 ? 9.229 11.656 -4.399 1.00 77.12 207 LEU A N 1
ATOM 1632 C CA . LEU A 1 207 ? 8.954 13.059 -4.730 1.00 77.12 207 LEU A CA 1
ATOM 1633 C C . LEU A 1 207 ? 10.242 13.879 -4.857 1.00 77.12 207 LEU A C 1
ATOM 1635 O O . LEU A 1 207 ? 10.398 14.642 -5.810 1.00 77.12 207 LEU A O 1
ATOM 1639 N N . PHE A 1 208 ? 11.172 13.695 -3.920 1.00 79.69 208 PHE A N 1
ATOM 1640 C CA . PHE A 1 208 ? 12.475 14.346 -3.950 1.00 79.69 208 PHE A CA 1
ATOM 1641 C C . PHE A 1 208 ? 13.272 13.944 -5.195 1.00 79.69 208 PHE A C 1
ATOM 1643 O O . PHE A 1 208 ? 13.741 14.824 -5.914 1.00 79.69 208 PHE A O 1
ATOM 1650 N N . SER A 1 209 ? 13.378 12.648 -5.495 1.00 75.44 209 SER A N 1
ATOM 1651 C CA . SER A 1 209 ? 14.075 12.142 -6.684 1.00 75.44 209 SER A CA 1
ATOM 1652 C C . SER A 1 209 ? 13.434 12.609 -7.991 1.00 75.44 209 SER A C 1
ATOM 1654 O O . SER A 1 209 ? 14.154 12.966 -8.916 1.00 75.44 209 SER A O 1
ATOM 1656 N N . CYS A 1 210 ? 12.102 12.686 -8.069 1.00 72.75 210 CYS A N 1
ATOM 1657 C CA . CYS A 1 210 ? 11.411 13.232 -9.242 1.00 72.75 210 CYS A CA 1
ATOM 1658 C C . CYS A 1 210 ? 11.707 14.724 -9.442 1.00 72.75 210 CYS A C 1
ATOM 1660 O O . CYS A 1 210 ? 11.914 15.164 -10.568 1.00 72.75 210 CYS A O 1
ATOM 1662 N N . TYR A 1 211 ? 11.737 15.507 -8.358 1.00 77.50 211 TYR A N 1
ATOM 1663 C CA . TYR A 1 211 ? 12.018 16.943 -8.423 1.00 77.50 211 TYR A CA 1
ATOM 1664 C C . TYR A 1 211 ? 13.480 17.240 -8.776 1.00 77.50 211 TYR A C 1
ATOM 1666 O O . TYR A 1 211 ? 13.775 18.181 -9.506 1.00 77.50 211 TYR A O 1
ATOM 1674 N N . THR A 1 212 ? 14.401 16.444 -8.239 1.00 75.25 212 THR A N 1
ATOM 1675 C CA . THR A 1 212 ? 15.845 16.685 -8.346 1.00 75.25 212 THR A CA 1
ATOM 1676 C C . THR A 1 212 ? 16.535 15.904 -9.462 1.00 75.25 212 THR A C 1
ATOM 1678 O O . THR A 1 212 ? 17.714 16.148 -9.688 1.00 75.25 212 THR A O 1
ATOM 1681 N N . LYS A 1 213 ? 15.828 14.978 -10.125 1.00 70.94 213 LYS A N 1
ATOM 1682 C CA . LYS A 1 213 ? 16.357 14.008 -11.102 1.00 70.94 213 LYS A CA 1
ATOM 1683 C C . LYS A 1 213 ? 17.453 13.062 -10.569 1.00 70.94 213 LYS A C 1
ATOM 1685 O O . LYS A 1 213 ? 18.075 12.347 -11.347 1.00 70.94 213 LYS A O 1
ATOM 1690 N N . TYR A 1 214 ? 17.628 12.955 -9.246 1.00 68.25 214 TYR A N 1
ATOM 1691 C CA . TYR A 1 214 ? 18.561 11.995 -8.638 1.00 68.25 214 TYR A CA 1
ATOM 1692 C C . TYR A 1 214 ? 18.108 10.547 -8.822 1.00 68.25 214 TYR A C 1
ATOM 1694 O O . TYR A 1 214 ? 17.037 10.171 -8.327 1.00 68.25 214 TYR A O 1
ATOM 1702 N N . MET A 1 215 ? 18.971 9.721 -9.423 1.00 64.81 215 MET A N 1
ATOM 1703 C CA . MET A 1 215 ? 18.718 8.296 -9.584 1.00 64.81 215 MET A CA 1
ATOM 1704 C C . MET A 1 215 ? 19.206 7.476 -8.389 1.00 64.81 215 MET A C 1
ATOM 1706 O O . MET A 1 215 ? 20.303 7.685 -7.863 1.00 64.81 215 MET A O 1
ATOM 1710 N N . ASN A 1 216 ? 18.399 6.498 -7.985 1.00 64.69 216 ASN A N 1
ATOM 1711 C CA . ASN A 1 216 ? 18.796 5.452 -7.054 1.00 64.69 216 ASN A CA 1
ATOM 1712 C C . ASN A 1 216 ? 18.218 4.111 -7.493 1.00 64.69 216 ASN A C 1
ATOM 1714 O O . ASN A 1 216 ? 17.043 4.006 -7.851 1.00 64.69 216 ASN A O 1
ATOM 1718 N N . MET A 1 217 ? 19.067 3.094 -7.443 1.00 58.66 217 MET A N 1
ATOM 1719 C CA . MET A 1 217 ? 18.711 1.698 -7.654 1.00 58.66 217 MET A CA 1
ATOM 1720 C C . MET A 1 217 ? 18.634 1.075 -6.287 1.00 58.66 217 MET A C 1
ATOM 1722 O O . MET A 1 217 ? 19.653 1.049 -5.606 1.00 58.66 217 MET A O 1
ATOM 1726 N N . GLY A 1 218 ? 17.454 0.620 -5.868 1.00 50.56 218 GLY A N 1
ATOM 1727 C CA . GLY A 1 218 ? 17.202 0.158 -4.499 1.00 50.56 218 GLY A CA 1
ATOM 1728 C C . GLY A 1 218 ? 18.365 -0.624 -3.862 1.00 50.56 218 GLY A C 1
ATOM 1729 O O . GLY A 1 218 ? 18.456 -1.836 -4.026 1.00 50.56 218 GLY A O 1
ATOM 1730 N N . GLY A 1 219 ? 19.231 0.081 -3.117 1.00 45.28 219 GLY A N 1
ATOM 1731 C CA . GLY A 1 219 ? 20.374 -0.476 -2.382 1.00 45.28 219 GLY A CA 1
ATOM 1732 C C . GLY A 1 219 ? 21.788 -0.125 -2.878 1.00 45.28 219 GLY A C 1
ATOM 1733 O O . GLY A 1 219 ? 22.725 -0.342 -2.112 1.00 45.28 219 GLY A O 1
ATOM 1734 N N . TYR A 1 220 ? 21.986 0.448 -4.071 1.00 43.09 220 TYR A N 1
ATOM 1735 C CA . TYR A 1 220 ? 23.319 0.787 -4.594 1.00 43.09 220 TYR A CA 1
ATOM 1736 C C . TYR A 1 220 ? 23.397 2.233 -5.097 1.00 43.09 220 TYR A C 1
ATOM 1738 O O . TYR A 1 220 ? 22.576 2.656 -5.900 1.00 43.09 220 TYR A O 1
ATOM 1746 N N . PHE A 1 221 ? 24.407 2.942 -4.569 1.00 44.25 221 PHE A N 1
ATOM 1747 C CA . PHE A 1 221 ? 24.919 4.283 -4.892 1.00 44.25 221 PHE A CA 1
ATOM 1748 C C . PHE A 1 221 ? 23.925 5.335 -5.420 1.00 44.25 221 PHE A C 1
ATOM 1750 O O . PHE A 1 221 ? 23.373 5.236 -6.508 1.00 44.25 221 PHE A O 1
ATOM 1757 N N . LEU A 1 222 ? 23.818 6.444 -4.677 1.00 46.19 222 LEU A N 1
ATOM 1758 C CA . LEU A 1 222 ? 23.214 7.681 -5.174 1.00 46.19 222 LEU A CA 1
ATOM 1759 C C . LEU A 1 222 ? 24.040 8.194 -6.358 1.00 46.19 222 LEU A C 1
ATOM 1761 O O . LEU A 1 222 ? 25.182 8.623 -6.174 1.00 46.19 222 LEU A O 1
ATOM 1765 N N . LEU A 1 223 ? 23.462 8.165 -7.555 1.00 51.38 223 LEU A N 1
ATOM 1766 C CA . LEU A 1 223 ? 24.072 8.731 -8.750 1.00 51.38 223 LEU A CA 1
ATOM 1767 C C . LEU A 1 223 ? 23.351 10.033 -9.088 1.00 51.38 223 LEU A C 1
ATOM 1769 O O . LEU A 1 223 ? 22.123 10.085 -9.188 1.00 51.38 223 LEU A O 1
ATOM 1773 N N . ARG A 1 224 ? 24.127 11.114 -9.202 1.00 46.56 224 ARG A N 1
ATOM 1774 C CA . ARG A 1 224 ? 23.602 12.407 -9.633 1.00 46.56 224 ARG A CA 1
ATOM 1775 C C . ARG A 1 224 ? 23.457 12.405 -11.149 1.00 46.56 224 ARG A C 1
ATOM 1777 O O . ARG A 1 224 ? 24.432 12.156 -11.856 1.00 46.56 224 ARG A O 1
ATOM 1784 N N . CYS A 1 225 ? 22.249 12.729 -11.577 1.00 53.28 225 CYS A N 1
ATOM 1785 C CA . CYS A 1 225 ? 21.811 13.022 -12.929 1.00 53.28 225 CYS A CA 1
ATOM 1786 C C . CYS A 1 225 ? 21.075 14.373 -12.824 1.00 53.28 225 CYS A C 1
ATOM 1788 O O . CYS A 1 225 ? 21.178 15.161 -13.776 1.00 53.28 225 CYS A O 1
#

InterPro domains:
  IPR019422 7TM GPCR, serpentine receptor class h (Srh) [PF10318] (2-218)

Secondary structure (DSSP, 8-state):
-HHHHHIIIII-EEEEEESS-EEEEESGGGGTS-HHHHHHHHHHHHHHHHHHHHHHHHHHHHHHS-TT-TTPPPHHHHHHHHHHHHHHHHHHTHHHHHSB-SSSHHHHHHHHH-TT--HHHHH-TTEEEB-HHHHHHHHHHHHHHHHHHHHHHHHHHHHHHHHHHHHHHHHS-HHHHHHHHHHHHHHHHHHHHHHHHHTHHHHHHHHHHHHH--EEETTEEEE--

Mean predicted aligned error: 9.14 Å

Sequence (225 aa):
MLILQIVLGGLIQPVLYIPASGATVNGLLIKILSPSKQYYLGFFLIGCVVASTVALFEYRFQAILPKNSALKLSKRTRIIIFVVRITVASNNSLPIQLYIDSDNDAGEHWKEELSCLPGEALADKATFFIEPEHFKFVFIFLIIAGFQCLIEAILYVVGSLRKLNPFVKHECSDRTKQLQWSFLKALLIQECAPILIAYPLPACYLLFSCYTKYMNMGGYFLLRC

pLDDT: mean 76.33, std 9.41, range [43.09, 94.38]